Protein AF-A0A0D0A911-F1 (afdb_monomer)

Secondary structure (DSSP, 8-state):
-PPPPPP-SHHHHHHHHHHHHHHHS-SSTT--HHHH--S-TTSPPPPHHHHHHHHHHHHHHHHHGGGSSSSTT--TTS-HHHHHHHHHHHT---EEEEES---GGGEEEEEEEPTTSPEEEEEEEEEE--GGGEEEEEHHHH----TTTS----TT-SS-HHHHHHHHHHHHHHHH-TTT-HHHHHHHHHHHHTHHHHHHHHHHHS-GGGHHHHHHHHHHHHHHHHHH-TTS--SS--HHHHHHHHHHHHHH-SS-----PPPPTT---------------------

Mean predicted aligned error: 12.79 Å

Organism: NCBI:txid930992

Radius of gyration: 23.56 Å; Cα contacts (8 Å, |Δi|>4): 268; chains: 1; bounding box: 50×66×74 Å

Sequence (287 aa):
MIPQYALCTNADYLTALCWRIKRLCGSIEDIIARARDTGFADNPLLTIEDMVQARETFRRLTIMIPHHIGGFYIPGTLSRAAREEAYSILQNKKFGICHGDMQMDRFLVRFLPNKDGVLRSDVELVLCTGWEHSFRAPLWSCARMPLWLISRPILNEPISWERQRQLRVIIYDMMNEPSRIESSREWIISHVYGRTERWFEGCVSAHWMYSRNIEANLVDLKKYWEFWRPDIEFPFEVGVEYTRQRQALSHANGLADEPITAPAPGELLIPLLSASPLGILLGMGRS

Solvent-accessible surface area (backbone atoms only — not comparable to full-atom values): 17569 Å² total; per-residue (Å²): 133,82,83,77,77,80,73,70,38,70,60,52,46,55,47,56,44,34,47,53,49,52,72,49,45,52,53,84,90,50,57,41,75,71,59,30,46,80,88,47,92,89,57,75,66,53,50,73,65,55,51,53,48,25,51,49,49,42,52,54,52,58,69,46,42,87,70,51,62,33,44,72,74,57,63,84,85,49,54,71,67,61,43,56,52,44,35,54,59,44,56,41,68,60,63,41,75,20,70,73,59,53,54,75,90,30,50,49,73,44,63,41,59,42,100,82,67,51,76,44,96,55,73,74,45,77,45,80,49,67,68,90,50,42,46,81,31,45,46,33,65,39,33,61,76,39,69,87,64,47,96,66,96,57,88,84,56,96,62,55,70,71,56,38,52,52,50,48,51,52,52,50,53,60,43,66,39,78,88,74,45,79,66,33,52,58,37,48,47,17,36,67,60,23,46,64,45,41,49,52,47,47,55,44,64,48,65,62,91,45,33,68,59,43,47,57,49,46,43,56,48,48,56,53,43,47,70,76,36,71,91,53,82,75,96,66,74,49,58,71,60,33,52,52,51,51,52,53,46,63,75,72,44,85,86,77,85,81,87,78,76,79,78,55,97,81,66,80,69,73,81,72,81,77,78,75,91,76,80,88,82,80,83,86,84,90,131

Foldseek 3Di:
DDDDDPQQFQLSVLVVLLCVLCVCQPPLVPNDQVSQDLVDPPDDRHDSVLSVLLNVLSVVLNVCSVVQAQQNLPFPPDDPVLSVVSSCLRRPSDKDKAQPAPDPVQWDWDFDQDPVRHTDPDTDDTDGDDSVRIDIGRLLLNLDDHPLLDDDPDDPRPADPVRSVVVNVVVVVVLPPCVPDPVSVSSVSSPPRVPLVNLSVCLSNDRSSCSVVSLVSVVVNQVSCCVRCVVDHDRDDGDPRVVVVVVVCVVVDPDDDDDDDDDDPPNPPDPDPPPDDDDDPDDDDDD

pLDDT: mean 74.26, std 18.86, range [25.22, 94.19]

Structure (mmCIF, N/CA/C/O backbone):
data_AF-A0A0D0A911-F1
#
_entry.id   AF-A0A0D0A911-F1
#
loop_
_atom_site.group_PDB
_atom_site.id
_atom_site.type_symbol
_atom_site.label_atom_id
_atom_site.label_alt_id
_atom_site.label_comp_id
_atom_site.label_asym_id
_atom_site.label_entity_id
_atom_site.label_seq_id
_atom_site.pdbx_PDB_ins_code
_atom_site.Cartn_x
_atom_site.Cartn_y
_atom_site.Cartn_z
_atom_site.occupancy
_atom_site.B_iso_or_equiv
_atom_site.auth_seq_id
_atom_site.auth_comp_id
_atom_site.auth_asym_id
_atom_site.auth_atom_id
_atom_site.pdbx_PDB_model_num
ATOM 1 N N . MET A 1 1 ? 26.862 -12.086 6.641 1.00 36.47 1 MET A N 1
ATOM 2 C CA . MET A 1 1 ? 25.598 -11.379 6.341 1.00 36.47 1 MET A CA 1
ATOM 3 C C . MET A 1 1 ? 25.550 -10.163 7.255 1.00 36.47 1 MET A C 1
ATOM 5 O O . MET A 1 1 ? 25.627 -10.356 8.460 1.00 36.47 1 MET A O 1
ATOM 9 N N . ILE A 1 2 ? 25.570 -8.940 6.718 1.00 29.80 2 ILE A N 1
ATOM 10 C CA . ILE A 1 2 ? 25.541 -7.718 7.544 1.00 29.80 2 ILE A CA 1
ATOM 11 C C . ILE A 1 2 ? 24.097 -7.525 8.043 1.00 29.80 2 ILE A C 1
ATOM 13 O O . ILE A 1 2 ? 23.187 -7.610 7.212 1.00 29.80 2 ILE A O 1
ATOM 17 N N . PRO A 1 3 ? 23.856 -7.304 9.349 1.00 39.22 3 PRO A N 1
ATOM 18 C CA . PRO A 1 3 ? 22.519 -7.029 9.866 1.00 39.22 3 PRO A CA 1
ATOM 19 C C . PRO A 1 3 ? 21.929 -5.798 9.173 1.00 39.22 3 PRO A C 1
ATOM 21 O O . PRO A 1 3 ? 22.578 -4.755 9.103 1.00 39.22 3 PRO A O 1
ATOM 24 N N . GLN A 1 4 ? 20.711 -5.905 8.642 1.00 49.44 4 GLN A N 1
ATOM 25 C CA . GLN A 1 4 ? 20.012 -4.729 8.129 1.00 49.44 4 GLN A CA 1
ATOM 26 C C . GLN A 1 4 ? 19.593 -3.859 9.319 1.00 49.44 4 GLN A C 1
ATOM 28 O O . GLN A 1 4 ? 18.999 -4.362 10.274 1.00 49.44 4 GLN A O 1
ATOM 33 N N . TYR A 1 5 ? 19.916 -2.565 9.274 1.00 48.91 5 TYR A N 1
ATOM 34 C CA . TYR A 1 5 ? 19.422 -1.603 10.257 1.00 48.91 5 TYR A CA 1
ATOM 35 C C . TYR A 1 5 ? 17.889 -1.610 10.259 1.00 48.91 5 TYR A C 1
ATOM 37 O O . TYR A 1 5 ? 17.257 -1.750 9.210 1.00 48.91 5 TYR A O 1
ATOM 45 N N . ALA A 1 6 ? 17.288 -1.486 11.444 1.00 55.81 6 ALA A N 1
ATOM 46 C CA . ALA A 1 6 ? 15.840 -1.407 11.564 1.00 55.81 6 ALA A CA 1
ATOM 47 C C . ALA A 1 6 ? 15.317 -0.201 10.768 1.00 55.81 6 ALA A C 1
ATOM 49 O O . ALA A 1 6 ? 15.885 0.884 10.842 1.00 55.81 6 ALA A O 1
ATOM 50 N N . LEU A 1 7 ? 14.233 -0.394 10.017 1.00 63.69 7 LEU A N 1
ATOM 51 C CA . LEU A 1 7 ? 13.552 0.692 9.313 1.00 63.69 7 LEU A CA 1
ATOM 52 C C . LEU A 1 7 ? 12.991 1.657 10.368 1.00 63.69 7 LEU A C 1
ATOM 54 O O . LEU A 1 7 ? 12.173 1.259 11.201 1.00 63.69 7 LEU A O 1
ATOM 58 N N . CYS A 1 8 ? 13.491 2.893 10.376 1.00 69.88 8 CYS A N 1
ATOM 59 C CA . CYS A 1 8 ? 13.224 3.872 11.434 1.00 69.88 8 CYS A CA 1
ATOM 60 C C . CYS A 1 8 ? 12.040 4.791 11.108 1.00 69.88 8 CYS A C 1
ATOM 62 O O . CYS A 1 8 ? 11.476 5.414 12.012 1.00 69.88 8 CYS A O 1
ATOM 64 N N . THR A 1 9 ? 11.657 4.886 9.832 1.00 84.81 9 THR A N 1
ATOM 65 C CA . THR A 1 9 ? 10.564 5.741 9.361 1.00 84.81 9 THR A CA 1
ATOM 66 C C . THR A 1 9 ? 9.723 5.060 8.277 1.00 84.81 9 THR A C 1
ATOM 68 O O . THR A 1 9 ? 10.176 4.139 7.593 1.00 84.81 9 THR A O 1
ATOM 71 N N . ASN A 1 10 ? 8.489 5.541 8.078 1.00 87.75 10 ASN A N 1
ATOM 72 C CA . ASN A 1 10 ? 7.627 5.103 6.971 1.00 87.75 10 ASN A CA 1
ATOM 73 C C . ASN A 1 10 ? 8.286 5.349 5.601 1.00 87.75 10 ASN A C 1
ATOM 75 O O . ASN A 1 10 ? 8.106 4.550 4.682 1.00 87.75 10 ASN A O 1
ATOM 79 N N . ALA A 1 11 ? 9.072 6.426 5.481 1.00 88.31 11 ALA A N 1
ATOM 80 C CA . ALA A 1 11 ? 9.840 6.741 4.281 1.00 88.31 11 ALA A CA 1
ATOM 81 C C . ALA A 1 11 ? 10.895 5.667 4.003 1.00 88.31 11 ALA A C 1
ATOM 83 O O . ALA A 1 11 ? 10.950 5.151 2.888 1.00 88.31 11 ALA A O 1
ATOM 84 N N . ASP A 1 12 ? 11.677 5.282 5.018 1.00 86.31 12 ASP A N 1
ATOM 85 C CA . ASP A 1 12 ? 12.698 4.235 4.892 1.00 86.31 12 ASP A CA 1
ATOM 86 C C . ASP A 1 12 ? 12.064 2.909 4.482 1.00 86.31 12 ASP A C 1
ATOM 88 O O . ASP A 1 12 ? 12.585 2.209 3.615 1.00 86.31 12 ASP A O 1
ATOM 92 N N . TYR A 1 13 ? 10.909 2.586 5.071 1.00 88.38 13 TYR A N 1
ATOM 93 C CA . TYR A 1 13 ? 10.154 1.380 4.754 1.00 88.38 13 TYR A CA 1
ATOM 94 C C . TYR A 1 13 ? 9.726 1.326 3.282 1.00 88.38 13 TYR A C 1
ATOM 96 O O . TYR A 1 13 ? 10.066 0.375 2.579 1.00 88.38 13 TYR A O 1
ATOM 104 N N . LEU A 1 14 ? 9.040 2.361 2.789 1.00 89.62 14 LEU A N 1
ATOM 105 C CA . LEU A 1 14 ? 8.606 2.427 1.388 1.00 89.62 14 LEU A CA 1
ATOM 106 C C . LEU A 1 14 ? 9.801 2.485 0.428 1.00 89.62 14 LEU A C 1
ATOM 108 O O . LEU A 1 14 ? 9.795 1.848 -0.625 1.00 89.62 14 LEU A O 1
ATOM 112 N N . THR A 1 15 ? 10.858 3.194 0.820 1.00 88.69 15 THR A N 1
ATOM 113 C CA . THR A 1 15 ? 12.096 3.308 0.045 1.00 88.69 15 THR A CA 1
ATOM 114 C C . THR A 1 15 ? 12.738 1.935 -0.110 1.00 88.69 15 THR A C 1
ATOM 116 O O . THR A 1 15 ? 13.018 1.515 -1.233 1.00 88.69 15 THR A O 1
ATOM 119 N N . ALA A 1 16 ? 12.894 1.180 0.980 1.00 85.25 16 ALA A N 1
ATOM 120 C CA . ALA A 1 16 ? 13.446 -0.172 0.949 1.00 85.25 16 ALA A CA 1
ATOM 121 C C . ALA A 1 16 ? 12.668 -1.108 0.004 1.00 85.25 16 ALA A C 1
ATOM 123 O O . ALA A 1 16 ? 13.290 -1.882 -0.730 1.00 85.25 16 ALA A O 1
ATOM 124 N N . LEU A 1 17 ? 11.333 -0.998 -0.042 1.00 87.81 17 LEU A N 1
ATOM 125 C CA . LEU A 1 17 ? 10.498 -1.759 -0.979 1.00 87.81 17 LEU A CA 1
ATOM 126 C C . LEU A 1 17 ? 10.784 -1.398 -2.444 1.00 87.81 17 LEU A C 1
ATOM 128 O O . LEU A 1 17 ? 10.892 -2.297 -3.279 1.00 87.81 17 LEU A O 1
ATOM 132 N N . CYS A 1 18 ? 10.978 -0.118 -2.767 1.00 86.50 18 CYS A N 1
ATOM 133 C CA . CYS A 1 18 ? 11.349 0.303 -4.121 1.00 86.50 18 CYS A CA 1
ATOM 134 C C . CYS A 1 18 ? 12.772 -0.136 -4.511 1.00 86.50 18 CYS A C 1
ATOM 136 O O . CYS A 1 18 ? 13.017 -0.542 -5.649 1.00 86.50 18 CYS A O 1
ATOM 138 N N . TRP A 1 19 ? 13.721 -0.101 -3.569 1.00 82.25 19 TRP A N 1
ATOM 139 C CA . TRP A 1 19 ? 15.135 -0.406 -3.832 1.00 82.25 19 TRP A CA 1
ATOM 140 C C . TRP A 1 19 ? 15.405 -1.854 -4.241 1.00 82.25 19 TRP A C 1
ATOM 142 O O . TRP A 1 19 ? 16.425 -2.122 -4.881 1.00 82.25 19 TRP A O 1
ATOM 152 N N . ARG A 1 20 ? 14.509 -2.799 -3.932 1.00 81.06 20 ARG A N 1
ATOM 153 C CA . ARG A 1 20 ? 14.689 -4.201 -4.346 1.00 81.06 20 ARG A CA 1
ATOM 154 C C . ARG A 1 20 ? 14.795 -4.350 -5.868 1.00 81.06 20 ARG A C 1
ATOM 156 O O . ARG A 1 20 ? 15.547 -5.198 -6.333 1.00 81.06 20 ARG A O 1
ATOM 163 N N . ILE A 1 21 ? 14.127 -3.484 -6.636 1.00 81.31 21 ILE A N 1
ATOM 164 C CA . ILE A 1 21 ? 14.179 -3.525 -8.102 1.00 81.31 21 ILE A CA 1
ATOM 165 C C . ILE A 1 21 ? 15.511 -3.019 -8.626 1.00 81.31 21 ILE A C 1
ATOM 167 O O . ILE A 1 21 ? 16.054 -3.642 -9.525 1.00 81.31 21 ILE A O 1
ATOM 171 N N . LYS A 1 22 ? 16.107 -1.996 -8.006 1.00 74.50 22 LYS A N 1
ATOM 172 C CA . LYS A 1 22 ? 17.475 -1.571 -8.342 1.00 74.50 22 LYS A CA 1
ATOM 173 C C . LYS A 1 22 ? 18.510 -2.673 -8.090 1.00 74.50 22 LYS A C 1
ATOM 175 O O . LYS A 1 22 ? 19.494 -2.757 -8.809 1.00 74.50 22 LYS A O 1
ATOM 180 N N . ARG A 1 23 ? 18.301 -3.530 -7.080 1.00 73.75 23 ARG A N 1
ATOM 181 C CA . ARG A 1 23 ? 19.183 -4.688 -6.831 1.00 73.75 23 ARG A CA 1
ATOM 182 C C . ARG A 1 23 ? 19.018 -5.796 -7.871 1.00 73.75 23 ARG A C 1
ATOM 184 O O . ARG A 1 23 ? 19.989 -6.476 -8.175 1.00 73.75 23 ARG A O 1
ATOM 191 N N . LEU A 1 24 ? 17.798 -6.003 -8.364 1.00 72.25 24 LEU A N 1
ATOM 192 C CA . LEU A 1 24 ? 17.490 -7.018 -9.377 1.00 72.25 24 LEU A CA 1
ATOM 193 C C . LEU A 1 24 ? 17.852 -6.554 -10.793 1.00 72.25 24 LEU A C 1
ATOM 195 O O . LEU A 1 24 ? 18.297 -7.351 -11.610 1.00 72.25 24 LEU A O 1
ATOM 199 N N . CYS A 1 25 ? 17.663 -5.266 -11.061 1.00 66.50 25 CYS A N 1
ATOM 200 C CA . CYS A 1 25 ? 17.838 -4.606 -12.346 1.00 66.50 25 CYS A CA 1
ATOM 201 C C . CYS A 1 25 ? 18.881 -3.504 -12.145 1.00 66.50 25 CYS A C 1
ATOM 203 O O . CYS A 1 25 ? 18.507 -2.348 -11.944 1.00 66.50 25 CYS A O 1
ATOM 205 N N . GLY A 1 26 ? 20.160 -3.892 -12.092 1.00 68.81 26 GLY A N 1
ATOM 206 C CA . GLY A 1 26 ? 21.293 -2.978 -11.924 1.00 68.81 26 GLY A CA 1
ATOM 207 C C . GLY A 1 26 ? 21.433 -1.997 -13.096 1.00 68.81 26 GLY A C 1
ATOM 208 O O . GLY A 1 26 ? 20.498 -1.266 -13.436 1.00 68.81 26 GLY A O 1
ATOM 209 N N . SER A 1 27 ? 22.601 -1.946 -13.736 1.00 66.06 27 SER A N 1
ATOM 210 C CA . SER A 1 27 ? 22.722 -1.240 -15.020 1.00 66.06 27 SER A CA 1
ATOM 211 C C . SER A 1 27 ? 21.894 -1.957 -16.108 1.00 66.06 27 SER A C 1
ATOM 213 O O . SER A 1 27 ? 21.482 -3.106 -15.920 1.00 66.06 27 SER A O 1
ATOM 215 N N . ILE A 1 28 ? 21.577 -1.278 -17.219 1.00 62.91 28 ILE A N 1
ATOM 216 C CA . ILE A 1 28 ? 20.848 -1.916 -18.337 1.00 62.91 28 ILE A CA 1
ATOM 217 C C . ILE A 1 28 ? 21.725 -3.014 -18.960 1.00 62.91 28 ILE A C 1
ATOM 219 O O . ILE A 1 28 ? 21.229 -4.061 -19.377 1.00 62.91 28 ILE A O 1
ATOM 223 N N . GLU A 1 29 ? 23.035 -2.795 -18.939 1.00 63.22 29 GLU A N 1
ATOM 224 C CA . GLU A 1 29 ? 24.085 -3.722 -19.336 1.00 63.22 29 GLU A CA 1
ATOM 225 C C . GLU A 1 29 ? 24.131 -4.959 -18.417 1.00 63.22 29 GLU A C 1
ATOM 227 O O . GLU A 1 29 ? 24.405 -6.064 -18.881 1.00 63.22 29 GLU A O 1
ATOM 232 N N . ASP A 1 30 ? 23.769 -4.791 -17.140 1.00 63.28 30 ASP A N 1
ATOM 233 C CA . ASP A 1 30 ? 23.712 -5.836 -16.112 1.00 63.28 30 ASP A CA 1
ATOM 234 C C . ASP A 1 30 ? 22.310 -6.440 -15.927 1.00 63.28 30 ASP A C 1
ATOM 236 O O . ASP A 1 30 ? 22.031 -7.017 -14.872 1.00 63.28 30 ASP A O 1
ATOM 240 N N . ILE A 1 31 ? 21.386 -6.331 -16.894 1.00 66.44 31 ILE A N 1
ATOM 241 C CA . ILE A 1 31 ? 20.100 -7.048 -16.806 1.00 66.44 31 ILE A CA 1
ATOM 242 C C . ILE A 1 31 ? 20.379 -8.555 -16.881 1.00 66.44 31 ILE A C 1
ATOM 244 O O . ILE A 1 31 ? 20.432 -9.177 -17.944 1.00 66.44 31 ILE A O 1
ATOM 248 N N . ILE A 1 32 ? 20.574 -9.152 -15.707 1.00 68.69 32 ILE A N 1
ATOM 249 C CA . ILE A 1 32 ? 20.919 -10.559 -15.540 1.00 68.69 32 ILE A CA 1
ATOM 250 C C . ILE A 1 32 ? 19.755 -11.403 -16.064 1.00 68.69 32 ILE A C 1
ATOM 252 O O . ILE A 1 32 ? 18.591 -11.109 -15.787 1.00 68.69 32 ILE A O 1
ATOM 256 N N . ALA A 1 33 ? 20.048 -12.516 -16.744 1.00 71.31 33 ALA A N 1
ATOM 257 C CA . ALA A 1 33 ? 19.037 -13.487 -17.182 1.00 71.31 33 ALA A CA 1
ATOM 258 C C . ALA A 1 33 ? 18.055 -13.890 -16.056 1.00 71.31 33 ALA A C 1
ATOM 260 O O . ALA A 1 33 ? 16.878 -14.119 -16.315 1.00 71.31 33 ALA A O 1
ATOM 261 N N . ARG A 1 34 ? 18.517 -13.884 -14.797 1.00 75.00 34 ARG A N 1
ATOM 262 C CA . ARG A 1 34 ? 17.711 -14.163 -13.596 1.00 75.00 34 ARG A CA 1
ATOM 263 C C . ARG A 1 34 ? 16.648 -13.103 -13.292 1.00 75.00 34 ARG A C 1
ATOM 265 O O . ARG A 1 34 ? 15.650 -13.439 -12.683 1.00 75.00 34 ARG A O 1
ATOM 272 N N . ALA A 1 35 ? 16.850 -11.845 -13.680 1.00 78.00 35 ALA A N 1
ATOM 273 C CA . ALA A 1 35 ? 15.873 -10.776 -13.455 1.00 78.00 35 ALA A CA 1
ATOM 274 C C . ALA A 1 35 ? 14.705 -10.837 -14.456 1.00 78.00 35 ALA A C 1
ATOM 276 O O . ALA A 1 35 ? 13.601 -10.374 -14.166 1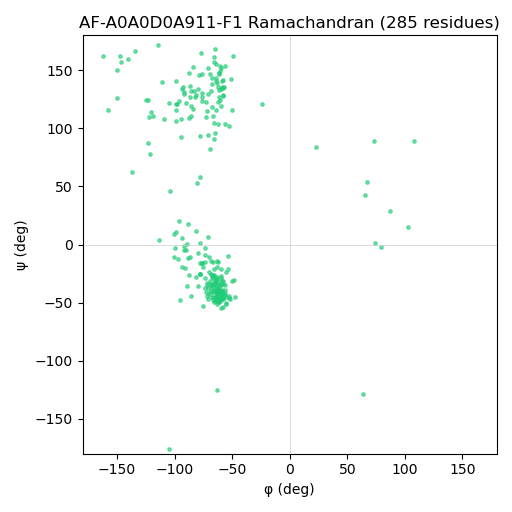.00 78.00 35 ALA A O 1
ATOM 277 N N . ARG A 1 36 ? 14.960 -11.428 -15.633 1.00 85.50 36 ARG A N 1
ATOM 278 C CA . ARG A 1 36 ? 13.958 -11.693 -16.675 1.00 85.50 36 ARG A CA 1
ATOM 279 C C . ARG A 1 36 ? 13.089 -12.905 -16.351 1.00 85.50 36 ARG A C 1
ATOM 281 O O . ARG A 1 36 ? 11.968 -12.996 -16.846 1.00 85.50 36 ARG A O 1
ATOM 288 N N . ASP A 1 37 ? 13.619 -13.826 -15.556 1.00 87.25 37 ASP A N 1
ATOM 289 C CA . ASP A 1 37 ? 12.865 -14.935 -14.997 1.00 87.25 37 ASP A CA 1
ATOM 290 C C . ASP A 1 37 ? 11.933 -14.417 -13.896 1.00 87.25 37 ASP A C 1
ATOM 292 O O . ASP A 1 37 ? 12.356 -13.771 -12.937 1.00 87.25 37 ASP A O 1
ATOM 296 N N . THR A 1 38 ? 10.638 -14.667 -14.068 1.00 85.44 38 THR A N 1
ATOM 297 C CA . THR A 1 38 ? 9.610 -14.213 -13.128 1.00 85.44 38 THR A CA 1
ATOM 298 C C . THR A 1 38 ? 9.390 -15.192 -11.976 1.00 85.44 38 THR A C 1
ATOM 300 O O . THR A 1 38 ? 8.688 -14.851 -11.029 1.00 85.44 38 THR A O 1
ATOM 303 N N . GLY A 1 39 ? 9.950 -16.405 -12.053 1.00 84.31 39 GLY A N 1
ATOM 304 C CA . GLY A 1 39 ? 9.713 -17.482 -11.091 1.00 84.31 39 GLY A CA 1
ATOM 305 C C . GLY A 1 39 ? 8.337 -18.151 -11.208 1.00 84.31 39 GLY A C 1
ATOM 306 O O . GLY A 1 39 ? 8.043 -19.065 -10.439 1.00 84.31 39 GLY A O 1
ATOM 307 N N . PHE A 1 40 ? 7.495 -17.730 -12.158 1.00 84.19 40 PHE A N 1
ATOM 308 C CA . PHE A 1 40 ? 6.210 -18.362 -12.463 1.00 84.19 40 PHE A CA 1
ATOM 309 C C . PHE A 1 40 ? 6.365 -19.295 -13.666 1.00 84.19 40 PHE A C 1
ATOM 311 O O . PHE A 1 40 ? 6.727 -18.839 -14.748 1.00 84.19 40 PHE A O 1
ATOM 318 N N . ALA A 1 41 ? 6.062 -20.583 -13.479 1.00 82.19 41 ALA A N 1
ATOM 319 C CA . ALA A 1 41 ? 6.331 -21.636 -14.464 1.00 82.19 41 ALA A CA 1
ATOM 320 C C . ALA A 1 41 ? 5.697 -21.387 -15.847 1.00 82.19 41 ALA A C 1
ATOM 322 O O . ALA A 1 41 ? 6.305 -21.717 -16.861 1.00 82.19 41 ALA A O 1
ATOM 323 N N . ASP A 1 42 ? 4.513 -20.770 -15.883 1.00 86.31 42 ASP A N 1
ATOM 324 C CA . ASP A 1 42 ? 3.745 -20.559 -17.116 1.00 86.31 42 ASP A CA 1
ATOM 325 C C . ASP A 1 42 ? 4.031 -19.213 -17.804 1.00 86.31 42 ASP A C 1
ATOM 327 O O . ASP A 1 42 ? 3.512 -18.944 -18.889 1.00 86.31 42 ASP A O 1
ATOM 331 N N . ASN A 1 43 ? 4.844 -18.342 -17.193 1.00 83.62 43 ASN A N 1
ATOM 332 C CA . ASN A 1 43 ? 5.109 -17.015 -17.738 1.00 83.62 43 ASN A CA 1
ATOM 333 C C . ASN A 1 43 ? 6.373 -17.011 -18.608 1.00 83.62 43 ASN A C 1
ATOM 335 O O . ASN A 1 43 ? 7.421 -17.498 -18.175 1.00 83.62 43 ASN A O 1
ATOM 339 N N . PRO A 1 44 ? 6.331 -16.402 -19.810 1.00 87.19 44 PRO A N 1
ATOM 340 C CA . PRO A 1 44 ? 7.530 -16.235 -20.615 1.00 87.19 44 PRO A CA 1
ATOM 341 C C . PRO A 1 44 ? 8.536 -15.318 -19.910 1.00 87.19 44 PRO A C 1
ATOM 343 O O . PRO A 1 44 ? 8.170 -14.449 -19.114 1.00 87.19 44 PRO A O 1
ATOM 346 N N . LEU A 1 45 ? 9.818 -15.483 -20.250 1.00 89.38 45 LEU A N 1
ATOM 347 C CA . LEU A 1 45 ? 10.864 -14.563 -19.808 1.00 89.38 45 LEU A CA 1
ATOM 348 C C . LEU A 1 45 ? 10.534 -13.138 -20.259 1.00 89.38 45 LEU A C 1
ATOM 350 O O . LEU A 1 45 ? 10.201 -12.909 -21.424 1.00 89.38 45 LEU A O 1
ATOM 354 N N . LEU A 1 46 ? 10.708 -12.177 -19.355 1.00 89.12 46 LEU A N 1
ATOM 355 C CA . LEU A 1 46 ? 10.505 -10.764 -19.660 1.00 89.12 46 LEU A CA 1
ATOM 356 C C . LEU A 1 46 ? 11.476 -10.294 -20.752 1.00 89.12 46 LEU A C 1
ATOM 358 O O . LEU A 1 46 ? 12.613 -10.774 -20.856 1.00 89.12 46 LEU A O 1
ATOM 362 N N . THR A 1 47 ? 11.040 -9.347 -21.580 1.00 89.31 47 THR A N 1
ATOM 363 C CA . THR A 1 47 ? 11.913 -8.703 -22.571 1.00 89.31 47 THR A CA 1
ATOM 364 C C . THR A 1 47 ? 12.820 -7.666 -21.902 1.00 89.31 47 THR A C 1
ATOM 366 O O . THR A 1 47 ? 12.574 -7.247 -20.772 1.00 89.31 47 THR A O 1
ATOM 369 N N . ILE A 1 48 ? 13.875 -7.217 -22.592 1.00 85.38 48 ILE A N 1
ATOM 370 C CA . ILE A 1 48 ? 14.714 -6.108 -22.097 1.00 85.38 48 ILE A CA 1
ATOM 371 C C . ILE A 1 48 ? 13.862 -4.850 -21.894 1.00 85.38 48 ILE A C 1
ATOM 373 O O . ILE A 1 48 ? 14.024 -4.148 -20.899 1.00 85.38 48 ILE A O 1
ATOM 377 N N . GLU A 1 49 ? 12.910 -4.597 -22.793 1.00 85.44 49 GLU A N 1
ATOM 378 C CA . GLU A 1 49 ? 12.011 -3.453 -22.681 1.00 85.44 49 GLU A CA 1
ATOM 379 C C . GLU A 1 49 ? 11.138 -3.525 -21.421 1.00 85.44 49 GLU A C 1
ATOM 381 O O . GLU A 1 49 ? 10.991 -2.523 -20.721 1.00 85.44 49 GLU A O 1
ATOM 386 N N . ASP A 1 50 ? 10.614 -4.706 -21.081 1.00 88.06 50 ASP A N 1
ATOM 387 C CA . ASP A 1 50 ? 9.836 -4.893 -19.851 1.00 88.06 50 ASP A CA 1
ATOM 388 C C . ASP A 1 50 ? 10.674 -4.600 -18.601 1.00 88.06 50 ASP A C 1
ATOM 390 O O . ASP A 1 50 ? 10.172 -4.014 -17.640 1.00 88.06 50 ASP A O 1
ATOM 394 N N . MET A 1 51 ? 11.960 -4.961 -18.624 1.00 87.31 51 MET A N 1
ATOM 395 C CA . MET A 1 51 ? 12.895 -4.693 -17.529 1.00 87.31 51 MET A CA 1
ATOM 396 C C . MET A 1 51 ? 13.222 -3.202 -17.403 1.00 87.31 51 MET A C 1
ATOM 398 O O . MET A 1 51 ? 13.218 -2.669 -16.291 1.00 87.31 51 MET A O 1
ATOM 402 N N . VAL A 1 52 ? 13.444 -2.511 -18.525 1.00 85.25 52 VAL A N 1
ATOM 403 C CA . VAL A 1 52 ? 13.628 -1.050 -18.556 1.00 85.25 52 VAL A CA 1
ATOM 404 C C . VAL A 1 52 ? 12.376 -0.350 -18.025 1.00 85.25 52 VAL A C 1
ATOM 406 O O . VAL A 1 52 ? 12.480 0.517 -17.156 1.00 85.25 52 VAL A O 1
ATOM 409 N N . GLN A 1 53 ? 11.187 -0.773 -18.468 1.00 86.69 53 GLN A N 1
ATOM 410 C CA . GLN A 1 53 ? 9.921 -0.238 -17.972 1.00 86.69 53 GLN A CA 1
ATOM 411 C C . GLN A 1 53 ? 9.754 -0.495 -16.472 1.00 86.69 53 GLN A C 1
ATOM 413 O O . GLN A 1 53 ? 9.363 0.411 -15.746 1.00 86.69 53 GLN A O 1
ATOM 418 N N . ALA A 1 54 ? 10.067 -1.697 -15.982 1.00 89.62 54 ALA A N 1
ATOM 419 C CA . ALA A 1 54 ? 9.993 -1.999 -14.558 1.00 89.62 54 ALA A CA 1
ATOM 420 C C . ALA A 1 54 ? 10.939 -1.111 -13.736 1.00 89.62 54 ALA A C 1
ATOM 422 O O . ALA A 1 54 ? 10.511 -0.526 -12.740 1.00 89.62 54 ALA A O 1
ATOM 423 N N . ARG A 1 55 ? 12.199 -0.944 -14.159 1.00 87.81 55 ARG A N 1
ATOM 424 C CA . ARG A 1 55 ? 13.153 -0.046 -13.486 1.00 87.81 55 ARG A CA 1
ATOM 425 C C . ARG A 1 55 ? 12.623 1.388 -13.444 1.00 87.81 55 ARG A C 1
ATOM 427 O O . ARG A 1 55 ? 12.665 2.011 -12.383 1.00 87.81 55 ARG A O 1
ATOM 434 N N . GLU A 1 56 ? 12.082 1.885 -14.553 1.00 88.38 56 GLU A N 1
ATOM 435 C CA . GLU A 1 56 ? 11.534 3.240 -14.631 1.00 88.38 56 GLU A CA 1
ATOM 436 C C . GLU A 1 56 ? 10.279 3.425 -13.768 1.00 88.38 56 GLU A C 1
ATOM 438 O O . GLU A 1 56 ? 10.194 4.388 -13.006 1.00 88.38 56 GLU A O 1
ATOM 443 N N . THR A 1 57 ? 9.336 2.480 -13.809 1.00 91.50 57 THR A N 1
ATOM 444 C CA . THR A 1 57 ? 8.136 2.490 -12.959 1.00 91.50 57 THR A CA 1
ATOM 445 C C . THR A 1 57 ? 8.522 2.582 -11.486 1.00 91.50 57 THR A C 1
ATOM 447 O O . THR A 1 57 ? 8.061 3.470 -10.772 1.00 91.50 57 THR A O 1
ATOM 450 N N . PHE A 1 58 ? 9.430 1.722 -11.017 1.00 91.62 58 PHE A N 1
ATOM 451 C CA . PHE A 1 58 ? 9.855 1.734 -9.616 1.00 91.62 58 PHE A CA 1
ATOM 452 C C . PHE A 1 58 ? 10.685 2.967 -9.249 1.00 91.62 58 PHE A C 1
ATOM 454 O O . PHE A 1 58 ? 10.579 3.451 -8.121 1.00 91.62 58 PHE A O 1
ATOM 461 N N . ARG A 1 59 ? 11.462 3.528 -10.185 1.00 89.56 59 ARG A N 1
ATOM 462 C CA . ARG A 1 59 ? 12.125 4.825 -9.992 1.00 89.56 59 ARG A CA 1
ATOM 463 C C . ARG A 1 59 ? 11.090 5.928 -9.780 1.00 89.56 59 ARG A C 1
ATOM 465 O O . ARG A 1 59 ? 11.201 6.673 -8.812 1.00 89.56 59 ARG A O 1
ATOM 472 N N . ARG A 1 60 ? 10.049 6.002 -10.609 1.00 91.19 60 ARG A N 1
ATOM 473 C CA . ARG A 1 60 ? 8.969 6.990 -10.457 1.00 91.19 60 ARG A CA 1
ATOM 474 C C . ARG A 1 60 ? 8.205 6.811 -9.147 1.00 91.19 60 ARG A C 1
ATOM 476 O O . ARG A 1 60 ? 7.945 7.797 -8.466 1.00 91.19 60 ARG A O 1
ATOM 483 N N . LEU A 1 61 ? 7.967 5.574 -8.703 1.00 92.31 61 LEU A N 1
ATOM 484 C CA . LEU A 1 61 ? 7.390 5.325 -7.376 1.00 92.31 61 LEU A CA 1
ATOM 485 C C . LEU A 1 61 ? 8.233 5.930 -6.242 1.00 92.31 61 LEU A C 1
ATOM 487 O O . LEU A 1 61 ? 7.659 6.409 -5.271 1.00 92.31 61 LEU A O 1
ATOM 491 N N . THR A 1 62 ? 9.569 5.977 -6.346 1.00 90.94 62 THR A N 1
ATOM 492 C CA . THR A 1 62 ? 10.383 6.635 -5.302 1.00 90.94 62 THR A CA 1
ATOM 493 C C . THR A 1 62 ? 10.112 8.132 -5.177 1.00 90.94 62 THR A C 1
ATOM 495 O O . THR A 1 62 ? 10.175 8.656 -4.068 1.00 90.94 62 THR A O 1
ATOM 498 N N . ILE A 1 63 ? 9.724 8.796 -6.271 1.00 90.94 63 ILE A N 1
ATOM 499 C CA . ILE A 1 63 ? 9.357 10.218 -6.275 1.00 90.94 63 ILE A CA 1
ATOM 500 C C . ILE A 1 63 ? 8.079 10.442 -5.455 1.00 90.94 63 ILE A C 1
ATOM 502 O O . ILE A 1 63 ? 7.979 11.447 -4.766 1.00 90.94 63 ILE A O 1
ATOM 506 N N . MET A 1 64 ? 7.133 9.491 -5.445 1.00 88.88 64 MET A N 1
ATOM 507 C CA . MET A 1 64 ? 5.903 9.599 -4.640 1.00 88.88 64 MET A CA 1
ATOM 508 C C . MET A 1 64 ? 6.146 9.523 -3.132 1.00 88.88 64 MET A C 1
ATOM 510 O O . MET A 1 64 ? 5.306 9.989 -2.368 1.00 88.88 64 MET A O 1
ATOM 514 N N . ILE A 1 65 ? 7.232 8.894 -2.671 1.00 90.00 65 ILE A N 1
ATOM 515 C CA . ILE A 1 65 ? 7.377 8.514 -1.256 1.00 90.00 65 ILE A CA 1
ATOM 516 C C . ILE A 1 65 ? 7.220 9.715 -0.307 1.00 90.00 65 ILE A C 1
ATOM 518 O O . ILE A 1 65 ? 6.381 9.618 0.588 1.00 90.00 65 ILE A O 1
ATOM 522 N N . PRO A 1 66 ? 7.914 10.857 -0.489 1.00 86.81 66 PRO A N 1
ATOM 523 C CA . PRO A 1 66 ? 7.770 12.018 0.401 1.00 86.81 66 PRO A CA 1
ATOM 524 C C . PRO A 1 66 ? 6.344 12.580 0.446 1.00 86.81 66 PRO A C 1
ATOM 526 O O . PRO A 1 66 ? 5.920 13.154 1.445 1.00 86.81 66 PRO A O 1
ATOM 529 N N . HIS A 1 67 ? 5.603 12.383 -0.640 1.00 83.88 67 HIS A N 1
ATOM 530 C CA . HIS A 1 67 ? 4.267 12.906 -0.884 1.00 83.88 67 HIS A CA 1
ATOM 531 C C . HIS A 1 67 ? 3.159 11.977 -0.362 1.00 83.88 67 HIS A C 1
ATOM 533 O O . HIS A 1 67 ? 2.005 12.382 -0.263 1.00 83.88 67 HIS A O 1
ATOM 539 N N . HIS A 1 68 ? 3.502 10.741 0.013 1.00 81.81 68 HIS A N 1
ATOM 540 C CA . HIS A 1 68 ? 2.537 9.694 0.355 1.00 81.81 68 HIS A CA 1
ATOM 541 C C . HIS A 1 68 ? 2.557 9.271 1.829 1.00 81.81 68 HIS A C 1
ATOM 543 O O . HIS A 1 68 ? 1.876 8.324 2.217 1.00 81.81 68 HIS A O 1
ATOM 549 N N . ILE A 1 69 ? 3.363 9.928 2.668 1.00 81.25 69 ILE A N 1
ATOM 550 C CA . ILE A 1 69 ? 3.597 9.474 4.042 1.00 81.25 69 ILE A CA 1
ATOM 551 C C . ILE A 1 69 ? 2.532 9.996 5.011 1.00 81.25 69 ILE A C 1
ATOM 553 O O . ILE A 1 69 ? 2.437 11.189 5.292 1.00 81.25 69 ILE A O 1
ATOM 557 N N . GLY A 1 70 ? 1.832 9.042 5.627 1.00 70.44 70 GLY A N 1
ATOM 558 C CA . GLY A 1 70 ? 1.279 9.162 6.973 1.00 70.44 70 GLY A CA 1
ATOM 559 C C . GLY A 1 70 ? 0.166 10.197 7.119 1.00 70.44 70 GLY A C 1
ATOM 560 O O . GLY A 1 70 ? 0.239 11.064 7.981 1.00 70.44 70 GLY A O 1
ATOM 561 N N . GLY A 1 71 ? -0.877 10.120 6.301 1.00 80.31 71 GLY A N 1
ATOM 562 C CA . GLY A 1 71 ? -2.076 10.938 6.487 1.00 80.31 71 GLY A CA 1
ATOM 563 C C . GLY A 1 71 ? -2.199 12.127 5.548 1.00 80.31 71 GLY A C 1
ATOM 564 O O . GLY A 1 71 ? -3.055 12.986 5.754 1.00 80.31 71 GLY A O 1
ATOM 565 N N . PHE A 1 72 ? -1.410 12.159 4.475 1.00 83.50 72 PHE A N 1
ATOM 566 C CA . PHE A 1 72 ? -1.540 13.155 3.409 1.00 83.50 72 PHE A CA 1
ATOM 567 C C . PHE A 1 72 ? -2.985 13.291 2.878 1.00 83.50 72 PHE A C 1
ATOM 569 O O . PHE A 1 72 ? -3.414 14.388 2.518 1.00 83.50 72 PHE A O 1
ATOM 576 N N . TYR A 1 73 ? -3.739 12.187 2.899 1.00 84.12 73 TYR A N 1
ATOM 577 C CA . TYR A 1 73 ? -5.113 12.066 2.398 1.00 84.12 73 TYR A CA 1
ATOM 578 C C . TYR A 1 73 ? -6.192 12.166 3.480 1.00 84.12 73 TYR A C 1
ATOM 580 O O . TYR A 1 73 ? -7.349 11.841 3.212 1.00 84.12 73 TYR A O 1
ATOM 588 N N . ILE A 1 74 ? -5.843 12.557 4.712 1.00 87.12 74 ILE A N 1
ATOM 589 C CA . ILE A 1 74 ? -6.844 12.713 5.771 1.00 87.12 74 ILE A CA 1
ATOM 590 C C . ILE A 1 74 ? -7.863 13.785 5.339 1.00 87.12 74 ILE A C 1
ATOM 592 O O . ILE A 1 74 ? -7.462 14.920 5.060 1.00 87.12 74 ILE A O 1
ATOM 596 N N . PRO A 1 75 ? -9.174 13.470 5.317 1.00 83.38 75 PRO A N 1
ATOM 597 C CA . PRO A 1 75 ? -10.199 14.405 4.873 1.00 83.38 75 PRO A CA 1
ATOM 598 C C . PRO A 1 75 ? -10.214 15.707 5.677 1.00 83.38 75 PRO A C 1
ATOM 600 O O . PRO A 1 75 ? -10.236 15.703 6.910 1.00 83.38 75 PRO A O 1
ATOM 603 N N . GLY A 1 76 ? -10.304 16.836 4.970 1.00 81.62 76 GLY A N 1
ATOM 604 C CA . GLY A 1 76 ? -10.483 18.154 5.586 1.00 81.62 76 GLY A CA 1
ATOM 605 C C . GLY A 1 76 ? -11.833 18.340 6.290 1.00 81.62 76 GLY A C 1
ATOM 606 O O . GLY A 1 76 ? -11.971 19.257 7.091 1.00 81.62 76 GLY A O 1
ATOM 607 N N . THR A 1 77 ? -12.807 17.463 6.024 1.00 85.31 77 THR A N 1
ATOM 608 C CA . THR A 1 77 ? -14.145 17.460 6.640 1.00 85.31 77 THR A CA 1
ATOM 609 C C . THR A 1 77 ? -14.153 16.985 8.093 1.00 85.31 77 THR A C 1
ATOM 611 O O . THR A 1 77 ? -15.139 17.194 8.797 1.00 85.31 77 THR A O 1
ATOM 614 N N . LEU A 1 78 ? -13.078 16.344 8.557 1.00 85.94 78 LEU A N 1
ATOM 615 C CA . LEU A 1 78 ? -12.929 15.951 9.955 1.00 85.94 78 LEU A CA 1
ATOM 616 C C . LEU A 1 78 ? -12.707 17.173 10.855 1.00 85.94 78 LEU A C 1
ATOM 618 O O . LEU A 1 78 ? -12.112 18.172 10.447 1.00 85.94 78 LEU A O 1
ATOM 622 N N . SER A 1 79 ? -13.119 17.061 12.122 1.00 91.75 79 SER A N 1
ATOM 623 C CA . SER A 1 79 ? -12.781 18.067 13.131 1.00 91.75 79 SER A CA 1
ATOM 624 C C . SER A 1 79 ? -11.262 18.188 13.282 1.00 91.75 79 SER A C 1
ATOM 626 O O . SER A 1 79 ? -10.520 17.225 13.074 1.00 91.75 79 SER A O 1
ATOM 628 N N . ARG A 1 80 ? -10.782 19.370 13.685 1.00 92.44 80 ARG A N 1
ATOM 629 C CA . ARG A 1 80 ? -9.345 19.618 13.877 1.00 92.44 80 ARG A CA 1
ATOM 630 C C . ARG A 1 80 ? -8.695 18.581 14.801 1.00 92.44 80 ARG A C 1
ATOM 632 O O . ARG A 1 80 ? -7.669 18.020 14.436 1.00 92.44 80 ARG A O 1
ATOM 639 N N . ALA A 1 81 ? -9.337 18.275 15.929 1.00 92.38 81 ALA A N 1
ATOM 640 C CA . ALA A 1 81 ? -8.848 17.281 16.883 1.00 92.38 81 ALA A CA 1
ATOM 641 C C . ALA A 1 81 ? -8.744 15.875 16.262 1.00 92.38 81 ALA A C 1
ATOM 643 O O . ALA A 1 81 ? -7.727 15.208 16.417 1.00 92.38 81 ALA A O 1
ATOM 644 N N . ALA A 1 82 ? -9.758 15.447 15.498 1.00 89.75 82 ALA A N 1
ATOM 645 C CA . ALA A 1 82 ? -9.740 14.144 14.830 1.00 89.75 82 ALA A CA 1
ATOM 646 C C . ALA A 1 82 ? -8.660 14.064 13.738 1.00 89.75 82 ALA A C 1
ATOM 648 O O . ALA A 1 82 ? -8.043 13.017 13.551 1.00 89.75 82 ALA A O 1
ATOM 649 N N . ARG A 1 83 ? -8.404 15.170 13.024 1.00 91.38 83 ARG A N 1
ATOM 650 C CA . ARG A 1 83 ? -7.313 15.245 12.044 1.00 91.38 83 ARG A CA 1
ATOM 651 C C . ARG A 1 83 ? -5.950 15.135 12.709 1.00 91.38 83 ARG A C 1
ATOM 653 O O . ARG A 1 83 ? -5.130 14.349 12.253 1.00 91.38 83 ARG A O 1
ATOM 660 N N . GLU A 1 84 ? -5.708 15.912 13.762 1.00 92.12 84 GLU A N 1
ATOM 661 C CA . GLU A 1 84 ? -4.445 15.898 14.512 1.00 92.12 84 GLU A CA 1
ATOM 662 C C . GLU A 1 84 ? -4.155 14.504 15.088 1.00 92.12 84 GLU A C 1
ATOM 664 O O . GLU A 1 84 ? -3.038 14.000 14.955 1.00 92.12 84 GLU A O 1
ATOM 669 N N . GLU A 1 85 ? -5.177 13.835 15.626 1.00 91.69 85 GLU A N 1
ATOM 670 C CA . GLU A 1 85 ? -5.082 12.449 16.086 1.00 91.69 85 GLU A CA 1
ATOM 671 C C . GLU A 1 85 ? -4.723 11.486 14.940 1.00 91.69 85 GLU A C 1
ATOM 673 O O . GLU A 1 85 ? -3.776 10.704 15.053 1.00 91.69 85 GLU A O 1
ATOM 678 N N . ALA A 1 86 ? -5.428 11.567 13.807 1.00 91.06 86 ALA A N 1
ATOM 679 C CA . ALA A 1 86 ? -5.159 10.713 12.655 1.00 91.06 86 ALA A CA 1
ATOM 680 C C . ALA A 1 86 ? -3.749 10.929 12.076 1.00 91.06 86 ALA A C 1
ATOM 682 O O . ALA A 1 86 ? -3.071 9.950 11.762 1.00 91.06 86 ALA A O 1
ATOM 683 N N . TYR A 1 87 ? -3.271 12.177 11.990 1.00 91.00 87 TYR A N 1
ATOM 684 C CA . TYR A 1 87 ? -1.890 12.472 11.591 1.00 91.00 87 TYR A CA 1
ATOM 685 C C . TYR A 1 87 ? -0.892 11.842 12.561 1.00 91.00 87 TYR A C 1
ATOM 687 O O . TYR A 1 87 ? 0.033 11.157 12.129 1.00 91.00 87 TYR A O 1
ATOM 695 N N . SER A 1 88 ? -1.098 12.025 13.869 1.00 90.62 88 SER A N 1
ATOM 696 C CA . SER A 1 88 ? -0.216 11.471 14.898 1.00 90.62 88 SER A CA 1
ATOM 697 C C . SER A 1 88 ? -0.081 9.949 14.780 1.00 90.62 88 SER A C 1
ATOM 699 O 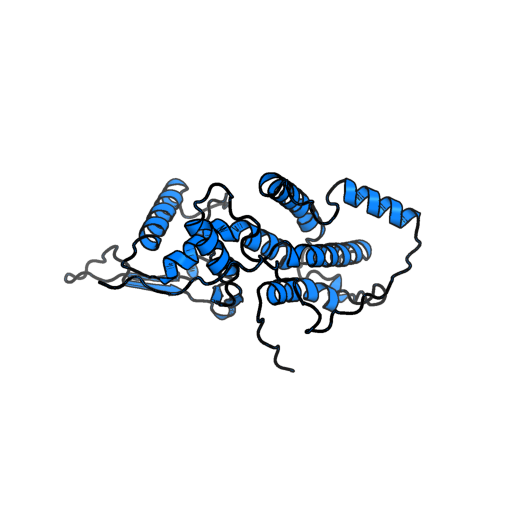O . SER A 1 88 ? 1.027 9.414 14.829 1.00 90.62 88 SER A O 1
ATOM 701 N N . ILE A 1 89 ? -1.196 9.253 14.544 1.00 89.88 89 ILE A N 1
ATOM 702 C CA . ILE A 1 89 ? -1.231 7.794 14.403 1.00 89.88 89 ILE A CA 1
ATOM 703 C C . ILE A 1 89 ? -0.581 7.337 13.090 1.00 89.88 89 ILE A C 1
ATOM 705 O O . ILE A 1 89 ? 0.244 6.423 13.102 1.00 89.88 89 ILE A O 1
ATOM 709 N N . LEU A 1 90 ? -0.902 7.966 11.955 1.00 89.38 90 LEU A N 1
ATOM 710 C CA . LEU A 1 90 ? -0.392 7.535 10.648 1.00 89.38 90 LEU A CA 1
ATOM 711 C C . LEU A 1 90 ? 1.094 7.866 10.431 1.00 89.38 90 LEU A C 1
ATOM 713 O O . LEU A 1 90 ? 1.785 7.139 9.712 1.00 89.38 90 LEU A O 1
ATOM 717 N N . GLN A 1 91 ? 1.600 8.931 11.055 1.00 87.19 91 GLN A N 1
ATOM 718 C CA . GLN A 1 91 ? 3.020 9.318 11.024 1.00 87.19 91 GLN A CA 1
ATOM 719 C C . GLN A 1 91 ? 3.837 8.673 12.145 1.00 87.19 91 GLN A C 1
ATOM 721 O O . GLN A 1 91 ? 5.043 8.914 12.250 1.00 87.19 91 GLN A O 1
ATOM 726 N N . ASN A 1 92 ? 3.199 7.861 12.990 1.00 82.88 92 ASN A N 1
ATOM 727 C CA . ASN A 1 92 ? 3.857 7.251 14.126 1.00 82.88 92 ASN A CA 1
ATOM 728 C C . ASN A 1 92 ? 5.040 6.380 13.672 1.00 82.88 92 ASN A C 1
ATOM 730 O O . ASN A 1 92 ? 4.921 5.557 12.766 1.00 82.88 92 ASN A O 1
ATOM 734 N N . LYS A 1 93 ? 6.184 6.530 14.348 1.00 80.06 93 LYS A N 1
ATOM 735 C CA . LYS A 1 93 ? 7.380 5.697 14.140 1.00 80.06 93 LYS A CA 1
ATOM 736 C C . LYS A 1 93 ? 7.268 4.321 14.808 1.00 80.06 93 LYS A C 1
ATOM 738 O O . LYS A 1 93 ? 8.213 3.536 14.761 1.00 80.06 93 LYS A O 1
ATOM 743 N N . LYS A 1 94 ? 6.140 4.014 15.458 1.00 80.25 94 LYS A N 1
ATOM 744 C CA . LYS A 1 94 ? 5.814 2.672 15.948 1.00 80.25 94 LYS A CA 1
ATOM 745 C C . LYS A 1 94 ? 5.579 1.741 14.755 1.00 80.25 94 LYS A C 1
ATOM 747 O O . LYS A 1 94 ? 4.654 1.926 13.969 1.00 80.25 94 LYS A O 1
ATOM 752 N N . PHE A 1 95 ? 6.413 0.713 14.656 1.00 83.56 95 PHE A N 1
ATOM 753 C CA . PHE A 1 95 ? 6.226 -0.391 13.719 1.00 83.56 95 PHE A CA 1
ATOM 754 C C . PHE A 1 95 ? 5.601 -1.573 14.457 1.00 83.56 95 PHE A C 1
ATOM 756 O O . PHE A 1 95 ? 5.974 -1.858 15.595 1.00 83.56 95 PHE A O 1
ATOM 763 N N . GLY A 1 96 ? 4.677 -2.259 13.792 1.00 84.38 96 GLY A N 1
ATOM 764 C CA . GLY A 1 96 ? 4.077 -3.498 14.274 1.00 84.38 96 GLY A CA 1
ATOM 765 C C . GLY A 1 96 ? 4.620 -4.723 13.543 1.00 84.38 96 GLY A C 1
ATOM 766 O O . GLY A 1 96 ? 5.509 -4.623 12.693 1.00 84.38 96 GLY A O 1
ATOM 767 N N . ILE A 1 97 ? 4.046 -5.880 13.870 1.00 85.50 97 ILE A N 1
ATOM 768 C CA . ILE A 1 97 ? 4.228 -7.126 13.125 1.00 85.50 97 ILE A CA 1
ATOM 769 C C . ILE A 1 97 ? 3.015 -7.302 12.208 1.00 85.50 97 ILE A C 1
ATOM 771 O O . ILE A 1 97 ? 1.888 -7.430 12.682 1.00 85.50 97 ILE A O 1
ATOM 775 N N . CYS A 1 98 ? 3.249 -7.275 10.899 1.00 88.31 98 CYS A N 1
ATOM 776 C CA . CYS A 1 98 ? 2.244 -7.507 9.871 1.00 88.31 98 CYS A CA 1
ATOM 777 C C . CYS A 1 98 ? 2.229 -8.992 9.508 1.00 88.31 98 CYS A C 1
ATOM 779 O O . CYS A 1 98 ? 3.282 -9.563 9.221 1.00 88.31 98 CYS A O 1
ATOM 781 N N . HIS A 1 99 ? 1.050 -9.615 9.515 1.00 88.38 99 HIS A N 1
ATOM 782 C CA . HIS A 1 99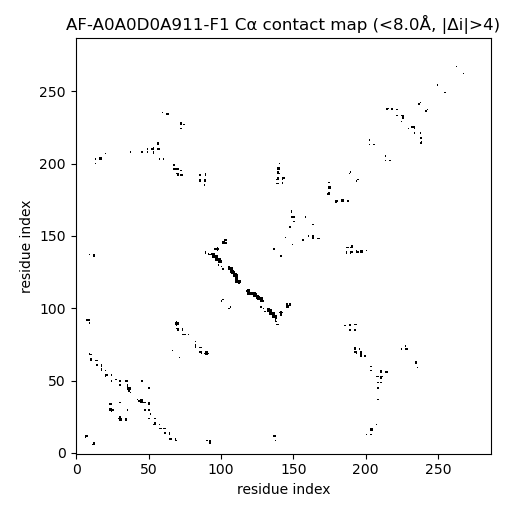 ? 0.875 -11.009 9.114 1.00 88.38 99 HIS A CA 1
ATOM 783 C C . HIS A 1 99 ? 0.479 -11.073 7.634 1.00 88.38 99 HIS A C 1
ATOM 785 O O . HIS A 1 99 ? -0.638 -10.700 7.271 1.00 88.38 99 HIS A O 1
ATOM 791 N N . GLY A 1 100 ? 1.395 -11.521 6.770 1.00 84.25 100 GLY A N 1
ATOM 792 C CA . GLY A 1 100 ? 1.175 -11.546 5.319 1.00 84.25 100 GLY A CA 1
ATOM 793 C C . GLY A 1 100 ? 0.143 -12.579 4.851 1.00 84.25 100 GLY A C 1
ATOM 794 O O . GLY A 1 100 ? -0.468 -12.394 3.802 1.00 84.25 100 GLY A O 1
ATOM 795 N N . ASP A 1 101 ? -0.080 -13.636 5.637 1.00 85.94 101 ASP A N 1
ATOM 796 C CA . ASP A 1 101 ? -0.957 -14.755 5.282 1.00 85.94 101 ASP A CA 1
ATOM 797 C C . ASP A 1 101 ? -2.063 -14.961 6.326 1.00 85.94 101 ASP A C 1
ATOM 799 O O . ASP A 1 101 ? -1.893 -15.691 7.292 1.00 85.94 101 ASP A O 1
ATOM 803 N N . MET A 1 102 ? -3.192 -14.266 6.182 1.00 85.81 102 MET A N 1
ATOM 804 C CA . MET A 1 102 ? -4.342 -14.372 7.099 1.00 85.81 102 MET A CA 1
ATOM 805 C C . MET A 1 102 ? -5.484 -15.197 6.488 1.00 85.81 102 MET A C 1
ATOM 807 O O . MET A 1 102 ? -6.645 -14.777 6.498 1.00 85.81 102 MET A O 1
ATOM 811 N N . GLN A 1 103 ? -5.172 -16.348 5.893 1.00 83.69 103 GLN A N 1
ATOM 812 C CA . GLN A 1 103 ? -6.191 -17.296 5.430 1.00 83.69 103 GLN A CA 1
ATOM 813 C C . GLN A 1 103 ? -6.979 -17.889 6.608 1.00 83.69 103 GLN A C 1
ATOM 815 O O . GLN A 1 103 ? -6.530 -17.852 7.750 1.00 83.69 103 GLN A O 1
ATOM 820 N N . MET A 1 104 ? -8.197 -18.375 6.356 1.00 80.62 104 MET A N 1
ATOM 821 C CA . MET A 1 104 ? -9.099 -18.821 7.429 1.00 80.62 104 MET A CA 1
ATOM 822 C C . MET A 1 104 ? -8.535 -20.024 8.203 1.00 80.62 104 MET A C 1
ATOM 824 O O . MET A 1 104 ? -8.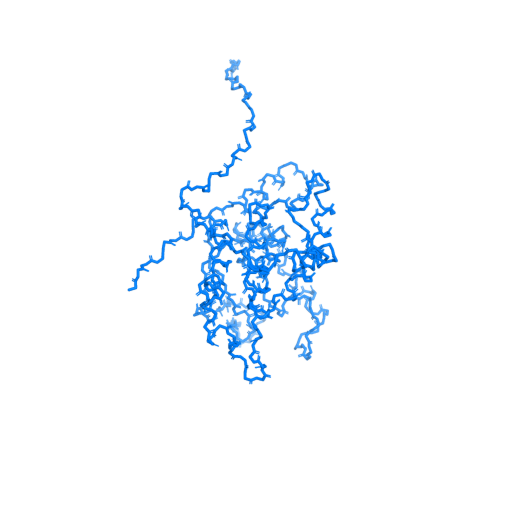697 -20.103 9.415 1.00 80.62 104 MET A O 1
ATOM 828 N N . ASP A 1 105 ? -7.822 -20.915 7.516 1.00 82.56 105 ASP A N 1
ATOM 829 C CA . ASP A 1 105 ? -7.121 -22.073 8.083 1.00 82.56 105 ASP A CA 1
ATOM 830 C C . ASP A 1 105 ? -5.917 -21.702 8.969 1.00 82.56 105 ASP A C 1
ATOM 832 O O . ASP A 1 105 ? -5.457 -22.526 9.759 1.00 82.56 105 ASP A O 1
ATOM 836 N N . ARG A 1 106 ? -5.438 -20.451 8.910 1.00 84.62 106 ARG A N 1
ATOM 837 C CA . ARG A 1 106 ? -4.398 -19.934 9.813 1.00 84.62 106 ARG A CA 1
ATOM 838 C C . ARG A 1 106 ? -4.921 -19.608 11.208 1.00 84.62 106 ARG A C 1
ATOM 840 O O . ARG A 1 106 ? -4.108 -19.474 12.124 1.00 84.62 106 ARG A O 1
ATOM 847 N N . PHE A 1 107 ? -6.238 -19.494 11.384 1.00 85.19 107 PHE A N 1
ATOM 848 C CA . PHE A 1 107 ? -6.869 -19.177 12.662 1.00 85.19 107 PHE A CA 1
ATOM 849 C C . PHE A 1 107 ? -7.371 -20.450 13.347 1.00 85.19 107 PHE A C 1
ATOM 851 O O . PHE A 1 107 ? -8.396 -21.021 12.979 1.00 85.19 107 PHE A O 1
ATOM 858 N N . LEU A 1 108 ? -6.664 -20.877 14.391 1.00 81.06 108 LEU A N 1
ATOM 859 C CA . LEU A 1 108 ? -7.092 -21.974 15.249 1.00 81.06 108 LEU A CA 1
ATOM 860 C C . LEU A 1 108 ? -8.053 -21.433 16.302 1.00 81.06 108 LEU A C 1
ATOM 862 O O . LEU A 1 108 ? -7.680 -20.604 17.133 1.00 81.06 108 LEU A O 1
ATOM 866 N N . VAL A 1 109 ? -9.291 -21.911 16.258 1.00 81.62 109 VAL A N 1
ATOM 867 C CA . VAL A 1 109 ? -10.3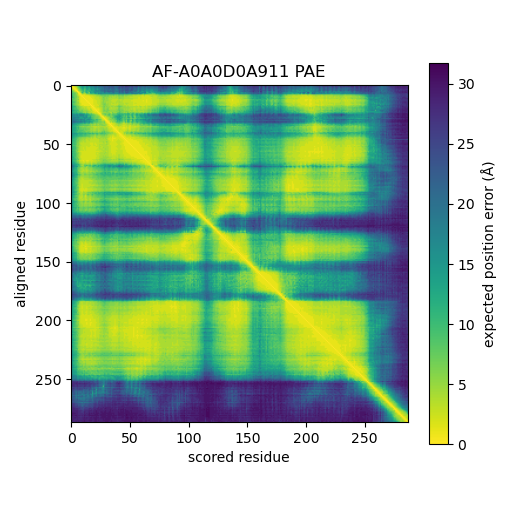54 -21.481 17.163 1.00 81.62 109 VAL A CA 1
ATOM 868 C C . VAL A 1 109 ? -10.604 -22.571 18.194 1.00 81.62 109 VAL A C 1
ATOM 870 O O . VAL A 1 109 ? -10.954 -23.698 17.843 1.00 81.62 109 VAL A O 1
ATOM 873 N N . ARG A 1 110 ? -10.452 -22.231 19.475 1.00 74.94 110 ARG A N 1
ATOM 874 C CA . ARG A 1 110 ? -10.884 -23.084 20.585 1.00 74.94 110 ARG A CA 1
ATOM 875 C C . ARG A 1 110 ? -12.240 -22.606 21.098 1.00 74.94 110 ARG A C 1
ATOM 877 O O . ARG A 1 110 ? -12.381 -21.463 21.534 1.00 74.94 110 ARG A O 1
ATOM 884 N N . PHE A 1 111 ? -13.222 -23.500 21.054 1.00 73.25 111 PHE A N 1
ATOM 885 C CA . PHE A 1 111 ? -14.546 -23.296 21.640 1.00 73.25 111 PHE A CA 1
ATOM 886 C C . PHE A 1 111 ? -14.568 -23.862 23.059 1.00 73.25 111 PHE A C 1
ATOM 888 O O . PHE A 1 111 ? -14.081 -24.974 23.285 1.00 73.25 111 PHE A O 1
ATOM 895 N N . LEU A 1 112 ? -15.132 -23.120 24.012 1.00 58.09 112 LEU A N 1
ATOM 896 C CA . LEU A 1 112 ? -15.296 -23.635 25.369 1.00 58.09 112 LEU A CA 1
ATOM 897 C C . LEU A 1 112 ? -16.515 -24.560 25.458 1.00 58.09 112 LEU A C 1
ATOM 899 O O . LEU A 1 112 ? -17.605 -24.198 24.996 1.00 58.09 112 LEU A O 1
ATOM 903 N N . PRO A 1 113 ? -16.376 -25.734 26.098 1.00 57.81 113 PRO A N 1
ATOM 904 C CA . PRO A 1 113 ? -17.538 -26.470 26.557 1.00 57.81 113 PRO A CA 1
ATOM 905 C C . PRO A 1 113 ? -18.217 -25.683 27.685 1.00 57.81 113 PRO A C 1
ATOM 907 O O . PRO A 1 113 ? -17.560 -25.056 28.519 1.00 57.81 113 PRO A O 1
ATOM 910 N N . ASN A 1 114 ? -19.545 -25.725 27.729 1.00 58.59 114 ASN A N 1
ATOM 911 C CA . ASN A 1 114 ? -20.292 -25.237 28.882 1.00 58.59 114 ASN A CA 1
ATOM 912 C C . ASN A 1 114 ? -19.977 -26.096 30.123 1.00 58.59 114 ASN A C 1
ATOM 914 O O . ASN A 1 114 ? -19.442 -27.201 30.005 1.00 58.59 114 ASN A O 1
ATOM 918 N N . LYS A 1 115 ? -20.398 -25.638 31.311 1.00 59.75 115 LYS A N 1
ATOM 919 C CA . LYS A 1 115 ? -20.342 -26.441 32.553 1.00 59.75 115 LYS A CA 1
ATOM 920 C C . LYS A 1 115 ? -21.031 -27.814 32.421 1.00 59.75 115 LYS A C 1
ATOM 922 O O . LYS A 1 115 ? -20.677 -28.731 33.151 1.00 59.75 115 LYS A O 1
ATOM 927 N N . ASP A 1 116 ? -21.928 -27.956 31.444 1.00 69.38 116 ASP A N 1
ATOM 928 C CA . ASP A 1 116 ? -22.689 -29.174 31.138 1.00 69.38 116 ASP A CA 1
ATOM 929 C C . ASP A 1 116 ? -22.121 -29.980 29.944 1.00 69.38 116 ASP A C 1
ATOM 931 O O . ASP A 1 116 ? -22.773 -30.888 29.436 1.00 69.38 116 ASP A O 1
ATOM 935 N N . GLY A 1 117 ? -20.933 -29.632 29.431 1.00 58.81 117 GLY A N 1
ATOM 936 C CA . GLY A 1 117 ? -20.265 -30.351 28.332 1.00 58.81 117 GLY A CA 1
ATOM 937 C C . GLY A 1 117 ? -20.781 -30.049 26.915 1.00 58.81 117 GLY A C 1
ATOM 938 O O . GLY A 1 117 ? -20.217 -30.545 25.943 1.00 58.81 117 GLY A O 1
ATOM 939 N N . VAL A 1 118 ? -21.808 -29.209 26.764 1.00 63.53 118 VAL A N 1
ATOM 940 C CA . VAL A 1 118 ? -22.326 -28.774 25.453 1.00 63.53 118 VAL A CA 1
ATOM 941 C C . VAL A 1 118 ? -21.460 -27.634 24.902 1.00 63.53 118 VAL A C 1
ATOM 943 O O . VAL A 1 118 ? -21.215 -26.655 25.602 1.00 63.53 118 VAL A O 1
ATOM 946 N N . LEU A 1 119 ? -20.984 -27.735 23.657 1.00 54.72 119 LEU A N 1
ATOM 947 C CA . LEU A 1 119 ? -20.205 -26.674 23.000 1.00 54.72 119 LEU A CA 1
ATOM 948 C C . LEU A 1 119 ? -21.029 -25.380 22.908 1.00 54.72 119 LEU A C 1
ATOM 950 O O . LEU A 1 119 ? -22.082 -25.358 22.269 1.00 54.72 119 LEU A O 1
ATOM 954 N N . ARG A 1 120 ? -20.549 -24.292 23.521 1.00 52.91 120 ARG A N 1
ATOM 955 C CA . ARG A 1 120 ? -21.083 -22.950 23.263 1.00 52.91 120 ARG A CA 1
ATOM 956 C C . ARG A 1 120 ? -20.429 -22.356 22.016 1.00 52.91 120 ARG A C 1
ATOM 958 O O . ARG A 1 120 ? -19.276 -22.636 21.707 1.00 52.91 120 ARG A O 1
ATOM 965 N N . SER A 1 121 ? -21.153 -21.458 21.353 1.00 53.09 121 SER A N 1
ATOM 966 C CA . SER A 1 121 ? -20.650 -20.576 20.288 1.00 53.09 121 SER A CA 1
ATOM 967 C C . SER A 1 121 ? -19.709 -19.464 20.790 1.00 53.09 121 SER A C 1
ATOM 969 O O . SER A 1 121 ? -19.317 -18.600 20.008 1.00 53.09 121 SER A O 1
ATOM 971 N N . ASP A 1 122 ? -19.340 -19.483 22.073 1.00 54.59 122 ASP A N 1
ATOM 972 C CA . ASP A 1 122 ? -18.444 -18.509 22.689 1.00 54.59 122 ASP A CA 1
ATOM 973 C C . ASP A 1 122 ? -16.991 -18.962 22.460 1.00 54.59 122 ASP A C 1
ATOM 975 O O . ASP A 1 122 ? -16.538 -19.995 22.963 1.00 54.59 122 ASP A O 1
ATOM 979 N N . VAL A 1 123 ? -16.275 -18.207 21.628 1.00 57.91 123 VAL A N 1
ATOM 980 C CA . VAL A 1 123 ? -14.873 -18.449 21.272 1.00 57.91 123 VAL A CA 1
ATOM 981 C C . VAL A 1 123 ? -13.969 -18.023 22.431 1.00 57.91 123 VAL A C 1
ATOM 983 O O . VAL A 1 123 ? -14.017 -16.872 22.854 1.00 57.91 123 VAL A O 1
ATOM 986 N N . GLU A 1 124 ? -13.135 -18.936 22.933 1.00 60.84 124 GLU A N 1
ATOM 987 C CA . GLU A 1 124 ? -12.193 -18.669 24.035 1.00 60.84 124 GLU A CA 1
ATOM 988 C C . GLU A 1 124 ? -10.884 -18.078 23.538 1.00 60.84 124 GLU A C 1
ATOM 990 O O . GLU A 1 124 ? -10.341 -17.145 24.124 1.00 60.84 124 GLU A O 1
ATOM 995 N N . LEU A 1 125 ? -10.363 -18.650 22.455 1.00 53.56 125 LEU A N 1
ATOM 996 C CA . LEU A 1 125 ? -9.038 -18.328 21.969 1.00 53.56 125 LEU A CA 1
ATOM 997 C C . LEU A 1 125 ? -8.993 -18.497 20.458 1.00 53.56 125 LEU A C 1
ATOM 999 O O . LEU A 1 125 ? -9.320 -19.561 19.928 1.00 53.56 125 LEU A O 1
ATOM 1003 N N . VAL A 1 126 ? -8.559 -17.438 19.785 1.00 73.88 126 VAL A N 1
ATOM 1004 C CA . VAL A 1 126 ? -8.203 -17.460 18.370 1.00 73.88 126 VAL A CA 1
ATOM 1005 C C . VAL A 1 126 ? -6.687 -17.329 18.293 1.00 73.88 126 VAL A C 1
ATOM 1007 O O . VAL A 1 126 ? -6.142 -16.267 18.587 1.00 73.88 126 VAL A O 1
ATOM 1010 N N . LEU A 1 127 ? -5.997 -18.410 17.932 1.00 77.50 127 LEU A N 1
ATOM 1011 C CA . LEU A 1 127 ? -4.557 -18.388 17.677 1.00 77.50 127 LEU A CA 1
ATOM 1012 C C . LEU A 1 127 ? -4.311 -18.225 16.179 1.00 77.50 127 LEU A C 1
ATOM 1014 O O . LEU A 1 127 ? -4.761 -19.044 15.383 1.00 77.50 127 LEU A O 1
ATOM 1018 N N . CYS A 1 128 ? -3.568 -17.187 15.802 1.00 81.56 128 CYS A N 1
ATOM 1019 C CA . CYS A 1 128 ? -3.041 -17.046 14.447 1.00 81.56 128 CYS A CA 1
ATOM 1020 C C . CYS A 1 128 ? -1.745 -17.861 14.323 1.00 81.56 128 CYS A C 1
ATOM 1022 O O . CYS A 1 128 ? -0.873 -17.773 15.191 1.00 81.56 128 CYS A O 1
ATOM 1024 N N . THR A 1 129 ? -1.623 -18.653 13.262 1.00 87.25 129 THR A N 1
ATOM 1025 C CA . THR A 1 129 ? -0.437 -19.454 12.909 1.00 87.25 129 THR A CA 1
ATOM 1026 C C . THR A 1 129 ? 0.184 -18.945 11.604 1.00 87.25 129 THR A C 1
ATOM 1028 O O . THR A 1 129 ? -0.416 -18.113 10.932 1.00 87.25 129 THR A O 1
ATOM 1031 N N . GLY A 1 130 ? 1.366 -19.445 11.219 1.00 85.06 130 GLY A N 1
ATOM 1032 C CA . GLY A 1 130 ? 2.041 -19.011 9.986 1.00 85.06 130 GLY A CA 1
ATOM 1033 C C . GLY A 1 130 ? 2.927 -17.769 10.155 1.00 85.06 130 GLY A C 1
ATOM 1034 O O . GLY A 1 130 ? 3.104 -16.992 9.215 1.00 85.06 130 GLY A O 1
ATOM 1035 N N . TRP A 1 131 ? 3.477 -17.560 11.357 1.00 88.50 131 TRP A N 1
ATOM 1036 C CA . TRP A 1 131 ? 4.293 -16.389 11.701 1.00 88.50 131 TRP A CA 1
ATOM 1037 C C . TRP A 1 131 ? 5.587 -16.269 10.883 1.00 88.50 131 TRP A C 1
ATOM 1039 O O . TRP A 1 131 ? 6.172 -15.188 10.835 1.00 88.50 131 TRP A O 1
ATOM 1049 N N . GLU A 1 132 ? 6.018 -17.321 10.188 1.00 86.00 132 GLU A N 1
ATOM 1050 C CA . GLU A 1 132 ? 7.091 -17.281 9.190 1.00 86.00 132 GLU A CA 1
ATOM 1051 C C . GLU A 1 132 ? 6.799 -16.325 8.018 1.00 86.00 132 GLU A C 1
ATOM 1053 O O . GLU A 1 132 ? 7.724 -15.859 7.355 1.00 86.00 132 GLU A O 1
ATOM 1058 N N . HIS A 1 133 ? 5.527 -15.984 7.788 1.00 84.38 133 HIS A N 1
ATOM 1059 C CA . HIS A 1 133 ? 5.089 -14.997 6.796 1.00 84.38 133 HIS A CA 1
ATOM 1060 C C . HIS A 1 133 ? 4.930 -13.585 7.377 1.00 84.38 133 HIS A C 1
ATOM 1062 O O . HIS A 1 133 ? 4.433 -12.682 6.696 1.00 84.38 133 HIS A O 1
ATOM 1068 N N . SER A 1 134 ? 5.298 -13.389 8.645 1.00 87.00 134 SER A N 1
ATOM 1069 C CA . SER A 1 134 ? 5.186 -12.096 9.307 1.00 87.00 134 SER A CA 1
ATOM 1070 C C . SER A 1 134 ? 6.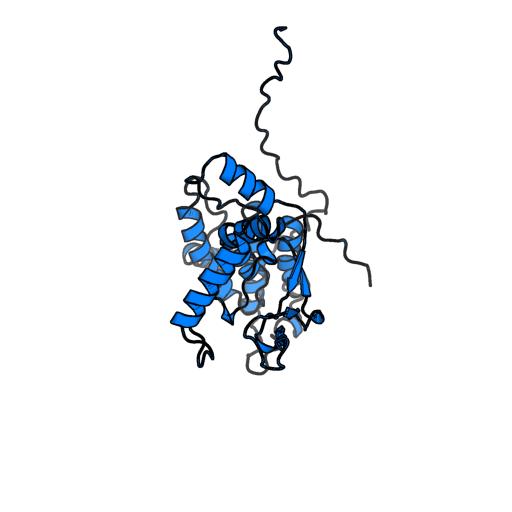423 -11.227 9.093 1.00 87.00 134 SER A C 1
ATOM 1072 O O . SER A 1 134 ? 7.548 -11.711 8.974 1.00 87.00 134 SER A O 1
ATOM 1074 N N . PHE A 1 135 ? 6.219 -9.915 9.028 1.00 86.31 135 PHE A N 1
ATOM 1075 C CA . PHE A 1 135 ? 7.299 -8.949 8.851 1.00 86.31 135 PHE A CA 1
ATOM 1076 C C . PHE A 1 135 ? 7.003 -7.650 9.594 1.00 86.31 135 PHE A C 1
ATOM 1078 O O . PHE A 1 135 ? 5.859 -7.315 9.892 1.00 86.31 135 PHE A O 1
ATOM 1085 N N . ARG A 1 136 ? 8.056 -6.893 9.903 1.00 86.81 136 ARG A N 1
ATOM 1086 C CA . ARG A 1 136 ? 7.931 -5.596 10.571 1.00 86.81 136 ARG A CA 1
ATOM 1087 C C . ARG A 1 136 ? 7.456 -4.535 9.574 1.00 86.81 136 ARG A C 1
ATOM 1089 O O . ARG A 1 136 ? 8.092 -4.354 8.538 1.00 86.81 136 ARG A O 1
ATOM 1096 N N . ALA A 1 137 ? 6.382 -3.815 9.897 1.00 89.50 137 ALA A N 1
ATOM 1097 C CA . ALA A 1 137 ? 5.792 -2.810 9.007 1.00 89.50 137 ALA A CA 1
ATOM 1098 C C . ALA A 1 137 ? 5.172 -1.624 9.775 1.00 89.50 137 ALA A C 1
ATOM 1100 O O . ALA A 1 137 ? 4.928 -1.738 10.982 1.00 89.50 137 ALA A O 1
ATOM 1101 N N . PRO A 1 138 ? 4.920 -0.481 9.107 1.00 89.75 138 PRO A N 1
ATOM 1102 C CA . PRO A 1 138 ? 4.169 0.629 9.687 1.00 89.75 138 PRO A CA 1
ATOM 1103 C C . PRO A 1 138 ? 2.784 0.202 10.174 1.00 89.75 138 PRO A C 1
ATOM 1105 O O . PRO A 1 138 ? 2.184 -0.724 9.627 1.00 89.75 138 PRO A O 1
ATOM 1108 N N . LEU A 1 139 ? 2.230 0.911 11.159 1.00 88.69 139 LEU A N 1
ATOM 1109 C CA . LEU A 1 139 ? 0.937 0.554 11.750 1.00 88.69 139 LEU A CA 1
ATOM 1110 C C . LEU A 1 139 ? -0.196 0.455 10.714 1.00 88.69 139 LEU A C 1
ATOM 1112 O O . LEU A 1 139 ? -0.969 -0.499 10.736 1.00 88.69 139 LEU A O 1
ATOM 1116 N N . TRP A 1 140 ? -0.261 1.384 9.758 1.00 90.25 140 TRP A N 1
ATOM 1117 C CA . TRP A 1 140 ? -1.244 1.337 8.673 1.00 90.25 140 TRP A CA 1
ATOM 1118 C C . TRP A 1 140 ? -1.054 0.149 7.728 1.00 90.25 140 TRP A C 1
ATOM 1120 O O . TRP A 1 140 ? -2.049 -0.311 7.175 1.00 90.25 140 TRP A O 1
ATOM 1130 N N . SER A 1 141 ? 0.156 -0.396 7.581 1.00 90.38 141 SER A N 1
ATOM 1131 C CA . SER A 1 141 ? 0.394 -1.639 6.831 1.00 90.38 141 SER A CA 1
ATOM 1132 C C . SER A 1 141 ? -0.114 -2.848 7.618 1.00 90.38 141 SER A C 1
ATOM 1134 O O . SER A 1 141 ? -0.792 -3.706 7.053 1.00 90.38 141 SER A O 1
ATOM 1136 N N . CYS A 1 142 ? 0.116 -2.867 8.935 1.00 89.12 142 CYS A N 1
ATOM 1137 C CA . CYS A 1 142 ? -0.384 -3.898 9.848 1.00 89.12 142 CYS A CA 1
ATOM 1138 C C . CYS A 1 142 ? -1.916 -3.874 10.001 1.00 89.12 142 CYS A C 1
ATOM 1140 O O . CYS A 1 142 ? -2.525 -4.897 10.312 1.00 89.12 142 CYS A O 1
ATOM 1142 N N . ALA A 1 143 ? -2.553 -2.719 9.786 1.00 88.50 143 ALA A N 1
ATOM 1143 C CA . ALA A 1 143 ? -3.991 -2.520 9.938 1.00 88.50 143 ALA A CA 1
ATOM 1144 C C . ALA A 1 143 ? -4.802 -3.082 8.753 1.00 88.50 143 ALA A C 1
ATOM 1146 O O . ALA A 1 143 ? -5.520 -2.361 8.052 1.00 88.50 143 ALA A O 1
ATOM 1147 N N . ARG A 1 144 ? -4.662 -4.386 8.490 1.00 85.44 144 ARG A N 1
ATOM 1148 C CA . ARG A 1 144 ? -5.339 -5.111 7.406 1.00 85.44 144 ARG A CA 1
ATOM 1149 C C . ARG A 1 144 ? -6.363 -6.085 7.969 1.00 85.44 144 ARG A C 1
ATOM 1151 O O . ARG A 1 144 ? -6.104 -6.783 8.942 1.00 85.44 144 ARG A O 1
ATOM 1158 N N . MET A 1 145 ? -7.510 -6.157 7.304 1.00 82.38 145 MET A N 1
ATOM 1159 C CA . MET A 1 145 ? -8.455 -7.246 7.521 1.00 82.38 145 MET A CA 1
ATOM 1160 C C . MET A 1 145 ? -7.981 -8.493 6.761 1.00 82.38 145 MET A C 1
ATOM 1162 O O . MET A 1 145 ? -7.452 -8.358 5.651 1.00 82.38 145 MET A O 1
ATOM 1166 N N . PRO A 1 146 ? -8.206 -9.701 7.299 1.00 81.56 146 PRO A N 1
ATOM 1167 C CA . PRO A 1 146 ? -8.109 -10.937 6.535 1.00 81.56 146 PRO A CA 1
ATOM 1168 C C . PRO A 1 146 ? -8.916 -10.869 5.233 1.00 81.56 146 PRO A C 1
ATOM 1170 O O . PRO A 1 146 ? -10.015 -10.315 5.200 1.00 81.56 146 PRO A O 1
ATOM 1173 N N . LEU A 1 147 ? -8.394 -11.453 4.151 1.00 77.31 147 LEU A N 1
ATOM 1174 C CA . LEU A 1 147 ? -8.991 -11.333 2.814 1.00 77.31 147 LEU A CA 1
ATOM 1175 C C . LEU A 1 147 ? -10.434 -11.861 2.719 1.00 77.31 147 LEU A C 1
ATOM 1177 O O . LEU A 1 147 ? -11.199 -11.354 1.906 1.00 77.31 147 LEU A O 1
ATOM 1181 N N . TRP A 1 148 ? -10.800 -12.843 3.544 1.00 74.44 148 TRP A N 1
ATOM 1182 C CA . TRP A 1 148 ? -12.148 -13.428 3.643 1.00 74.44 148 TRP A CA 1
ATOM 1183 C C . TRP A 1 148 ? -13.133 -12.572 4.467 1.00 74.44 148 TRP A C 1
ATOM 1185 O O . TRP A 1 148 ? -14.324 -12.863 4.525 1.00 74.44 148 TRP A O 1
ATOM 1195 N N . LEU A 1 149 ? -12.653 -11.500 5.108 1.00 75.19 149 LEU A N 1
ATOM 1196 C CA . LEU A 1 149 ? -13.485 -10.465 5.734 1.00 75.19 149 LEU A CA 1
ATOM 1197 C C . LEU A 1 149 ? -13.618 -9.216 4.865 1.00 75.19 149 LEU A C 1
ATOM 1199 O O . LEU A 1 149 ? -14.439 -8.347 5.165 1.00 75.19 149 LEU A O 1
ATOM 1203 N N . ILE A 1 150 ? -12.836 -9.098 3.793 1.00 73.88 150 ILE A N 1
ATOM 1204 C CA . ILE A 1 150 ? -12.918 -7.977 2.859 1.00 73.88 150 ILE A CA 1
ATOM 1205 C C . ILE A 1 150 ? -13.983 -8.291 1.814 1.00 73.88 150 ILE A C 1
ATOM 1207 O O . ILE A 1 150 ? -14.053 -9.395 1.292 1.00 73.88 150 ILE A O 1
ATOM 1211 N N . SER A 1 151 ? -14.813 -7.299 1.496 1.00 63.38 151 SER A N 1
ATOM 1212 C CA . SER A 1 151 ? -15.791 -7.417 0.420 1.00 63.38 151 SER A CA 1
ATOM 1213 C C . SER A 1 151 ? -15.054 -7.551 -0.903 1.00 63.38 151 SER A C 1
ATOM 1215 O O . SER A 1 151 ? -14.492 -6.577 -1.402 1.00 63.38 151 SER A O 1
ATOM 1217 N N . ARG A 1 152 ? -15.016 -8.762 -1.453 1.00 63.84 152 ARG A N 1
ATOM 1218 C CA . ARG A 1 152 ? -14.484 -9.011 -2.788 1.00 63.84 152 ARG A CA 1
ATOM 1219 C C . ARG A 1 152 ? -15.208 -10.201 -3.414 1.00 63.84 152 ARG A C 1
ATOM 1221 O O . ARG A 1 152 ? -15.633 -11.090 -2.684 1.00 63.84 152 ARG A O 1
ATOM 1228 N N . PRO A 1 153 ? -15.346 -10.246 -4.743 1.00 55.19 153 PRO A N 1
ATOM 1229 C CA . PRO A 1 153 ? -15.877 -11.423 -5.412 1.00 55.19 153 PRO A CA 1
ATOM 1230 C C . PRO A 1 153 ? -14.836 -12.551 -5.338 1.00 55.19 153 PRO A C 1
ATOM 1232 O O . PRO A 1 153 ? -13.918 -12.607 -6.154 1.00 55.19 153 PRO A O 1
ATOM 1235 N N . ILE A 1 154 ? -14.937 -13.427 -4.333 1.00 58.00 154 ILE A N 1
ATOM 1236 C CA . ILE A 1 154 ? -14.177 -14.682 -4.293 1.00 58.00 154 ILE A CA 1
ATOM 1237 C C . ILE A 1 154 ? -15.020 -15.756 -4.981 1.00 58.00 154 ILE A C 1
ATOM 1239 O O . ILE A 1 154 ? -16.150 -16.031 -4.575 1.00 58.00 154 ILE A O 1
ATOM 1243 N N . LEU A 1 155 ? -14.473 -16.374 -6.028 1.00 50.47 155 LEU A N 1
ATOM 1244 C CA . LEU A 1 155 ? -15.096 -17.539 -6.648 1.00 50.47 155 LEU A CA 1
ATOM 1245 C C . LEU A 1 155 ? -15.154 -18.669 -5.600 1.00 50.47 155 LEU A C 1
ATOM 1247 O O . LEU A 1 155 ? -14.116 -19.046 -5.061 1.00 50.47 155 LEU A O 1
ATOM 1251 N N . ASN A 1 156 ? -16.351 -19.190 -5.311 1.00 61.78 156 ASN A N 1
ATOM 1252 C CA . ASN A 1 156 ? -16.612 -20.214 -4.283 1.00 61.78 156 ASN A CA 1
ATOM 1253 C C . ASN A 1 156 ? -16.346 -19.766 -2.835 1.00 61.78 156 ASN A C 1
ATOM 1255 O O . ASN A 1 156 ? -15.773 -20.514 -2.042 1.00 61.78 156 ASN A O 1
ATOM 1259 N N . GLU A 1 157 ? -16.752 -18.549 -2.469 1.00 60.44 157 GLU A N 1
ATOM 1260 C CA . GLU A 1 157 ? -16.595 -18.092 -1.090 1.00 60.44 157 GLU A CA 1
ATOM 1261 C C . GLU A 1 157 ? -17.386 -18.973 -0.100 1.00 60.44 157 GLU A C 1
ATOM 1263 O O . GLU A 1 157 ? -18.595 -19.150 -0.271 1.00 60.44 157 GLU A O 1
ATOM 1268 N N . PRO A 1 158 ? -16.748 -19.505 0.964 1.00 67.12 158 PRO A N 1
ATOM 1269 C CA . PRO A 1 158 ? -17.428 -20.362 1.938 1.00 67.12 158 PRO A CA 1
ATOM 1270 C C . PRO A 1 158 ? -18.430 -19.594 2.816 1.00 67.12 158 PRO A C 1
ATOM 1272 O O . PRO A 1 158 ? -19.207 -20.201 3.550 1.00 67.12 158 PRO A O 1
ATOM 1275 N N . ILE A 1 159 ? -18.413 -18.258 2.763 1.00 68.56 159 ILE A N 1
ATOM 1276 C CA . ILE A 1 159 ? -19.241 -17.373 3.580 1.00 68.56 159 ILE A CA 1
ATOM 1277 C C . ILE A 1 159 ? -20.050 -16.465 2.655 1.00 68.56 159 ILE A C 1
ATOM 1279 O O . ILE A 1 159 ? -19.486 -15.723 1.850 1.00 68.56 159 ILE A O 1
ATOM 1283 N N . SER A 1 160 ? -21.377 -16.477 2.811 1.00 76.81 160 SER A N 1
ATOM 1284 C CA . SER A 1 160 ? -22.266 -15.616 2.028 1.00 76.81 160 SER A CA 1
ATOM 1285 C C . SER A 1 160 ? -21.981 -14.127 2.253 1.00 76.81 160 SER A C 1
ATOM 1287 O O . SER A 1 160 ? -21.537 -13.706 3.326 1.00 76.81 160 SER A O 1
ATOM 1289 N N . TRP A 1 161 ? -22.306 -13.310 1.250 1.00 70.50 161 TRP A N 1
ATOM 1290 C CA . TRP A 1 161 ? -22.159 -11.854 1.311 1.00 70.50 161 TRP A CA 1
ATOM 1291 C C . TRP A 1 161 ? -22.817 -11.231 2.553 1.00 70.50 161 TRP A C 1
ATOM 1293 O O . TRP A 1 161 ? -22.200 -10.434 3.265 1.00 70.50 161 TRP A O 1
ATOM 1303 N N . GLU A 1 162 ? -24.057 -11.635 2.843 1.00 78.00 162 GLU A N 1
ATOM 1304 C CA . GLU A 1 162 ? -24.819 -11.127 3.986 1.00 78.00 162 GLU A CA 1
ATOM 1305 C C . GLU A 1 162 ? -24.112 -11.454 5.309 1.00 78.00 162 GLU A C 1
ATOM 1307 O O . GLU A 1 162 ? -23.997 -10.606 6.196 1.00 78.00 162 GLU A O 1
ATOM 1312 N N . ARG A 1 163 ? -23.538 -12.660 5.418 1.00 74.50 163 ARG A N 1
ATOM 1313 C CA . ARG A 1 163 ? -22.800 -13.081 6.609 1.00 74.50 163 ARG A CA 1
ATOM 1314 C C . ARG A 1 163 ? -21.486 -12.320 6.772 1.00 74.50 163 ARG A C 1
ATOM 1316 O O . ARG A 1 163 ? -21.172 -11.908 7.886 1.00 74.50 163 ARG A O 1
ATOM 1323 N N . GLN A 1 164 ? -20.745 -12.070 5.695 1.00 67.81 164 GLN A N 1
ATOM 1324 C CA . GLN A 1 164 ? -19.545 -11.228 5.766 1.00 67.81 164 GLN A CA 1
ATOM 1325 C C . GLN A 1 164 ? -19.873 -9.804 6.219 1.00 67.81 164 GLN A C 1
ATOM 1327 O O . GLN A 1 164 ? -19.145 -9.230 7.026 1.00 67.81 164 GLN A O 1
ATOM 1332 N N . ARG A 1 165 ? -20.968 -9.218 5.712 1.00 75.25 165 ARG A N 1
ATOM 1333 C CA . ARG A 1 165 ? -21.426 -7.887 6.132 1.00 75.25 165 ARG A CA 1
ATOM 1334 C C . ARG A 1 165 ? -21.709 -7.855 7.634 1.00 75.25 165 ARG A C 1
ATOM 1336 O O . ARG A 1 165 ? -21.221 -6.951 8.304 1.00 75.25 165 ARG A O 1
ATOM 1343 N N . GLN A 1 166 ? -22.431 -8.846 8.158 1.00 74.06 166 GLN A N 1
ATOM 1344 C CA . GLN A 1 166 ? -22.698 -8.970 9.595 1.00 74.06 166 GLN A CA 1
ATOM 1345 C C . GLN A 1 166 ? -21.405 -9.087 10.413 1.00 74.06 166 GLN A C 1
ATOM 1347 O O . GLN A 1 166 ? -21.236 -8.370 11.395 1.00 74.06 166 GLN A O 1
ATOM 1352 N N . LEU A 1 167 ? -20.470 -9.947 9.994 1.00 68.69 167 LEU A N 1
ATOM 1353 C CA . LEU A 1 167 ? -19.186 -10.123 10.681 1.00 68.69 167 LEU A CA 1
ATOM 1354 C C . LEU A 1 167 ? -18.360 -8.832 10.693 1.00 68.69 167 LEU A C 1
ATOM 1356 O O . LEU A 1 167 ? -17.777 -8.498 11.719 1.00 68.69 167 LEU A O 1
ATOM 1360 N N . ARG A 1 168 ? -18.352 -8.071 9.592 1.00 67.69 168 ARG A N 1
ATOM 1361 C CA . ARG A 1 168 ? -17.683 -6.762 9.527 1.00 67.69 168 ARG A CA 1
ATOM 1362 C C . ARG A 1 168 ? -18.254 -5.764 10.535 1.00 67.69 168 ARG A C 1
ATOM 1364 O O . ARG A 1 168 ? -17.472 -5.060 11.165 1.00 67.69 168 ARG A O 1
ATOM 1371 N N . VAL A 1 169 ? -19.579 -5.719 10.697 1.00 72.12 169 VAL A N 1
ATOM 1372 C CA . VAL A 1 169 ? -20.237 -4.856 11.696 1.00 72.12 169 VAL A CA 1
ATOM 1373 C C . VAL A 1 169 ? -19.847 -5.282 13.109 1.00 72.12 169 VAL A C 1
ATOM 1375 O O . VAL A 1 169 ? -19.382 -4.451 13.875 1.00 72.12 169 VAL A O 1
ATOM 1378 N N . ILE A 1 170 ? -19.919 -6.579 13.421 1.00 70.56 170 ILE A N 1
ATOM 1379 C CA . ILE A 1 170 ? -19.549 -7.099 14.747 1.00 70.56 170 ILE A CA 1
ATOM 1380 C C . ILE A 1 170 ? -18.088 -6.781 15.078 1.00 70.56 170 ILE A C 1
ATOM 1382 O O . ILE A 1 170 ? -17.797 -6.314 16.174 1.00 70.56 170 ILE A O 1
ATOM 1386 N N . ILE A 1 171 ? -17.165 -7.007 14.139 1.00 65.44 171 ILE A N 1
ATOM 1387 C CA . ILE A 1 171 ? -15.749 -6.686 14.346 1.00 65.44 171 ILE A CA 1
ATOM 1388 C C . ILE A 1 171 ? -15.584 -5.182 14.563 1.00 65.44 171 ILE A C 1
ATOM 1390 O O . ILE A 1 171 ? -14.895 -4.781 15.493 1.00 65.44 171 ILE A O 1
ATOM 1394 N N . TYR A 1 172 ? -16.238 -4.348 13.754 1.00 64.81 172 TYR A N 1
ATOM 1395 C CA . TYR A 1 172 ? -16.193 -2.900 13.930 1.00 64.81 172 TYR A CA 1
ATOM 1396 C C . TYR A 1 172 ? -16.688 -2.477 15.320 1.00 64.81 172 TYR A C 1
ATOM 1398 O O . TYR A 1 172 ? -16.001 -1.713 15.995 1.00 64.81 172 TYR A O 1
ATOM 1406 N N . ASP A 1 173 ? -17.818 -3.009 15.780 1.00 67.12 173 ASP A N 1
ATOM 1407 C CA . ASP A 1 173 ? -18.374 -2.709 17.102 1.00 67.12 173 ASP A CA 1
ATOM 1408 C C . ASP A 1 173 ? -17.424 -3.163 18.219 1.00 67.12 173 ASP A C 1
ATOM 1410 O O . ASP A 1 173 ? -17.106 -2.388 19.120 1.00 67.12 173 ASP A O 1
ATOM 1414 N N . MET A 1 174 ? -16.879 -4.382 18.114 1.00 63.66 174 MET A N 1
ATOM 1415 C CA . MET A 1 174 ? -15.897 -4.920 19.064 1.00 63.66 174 MET A CA 1
ATOM 1416 C C . MET A 1 174 ? -14.618 -4.081 19.131 1.00 63.66 174 MET A C 1
ATOM 1418 O O . MET A 1 174 ? -14.021 -3.954 20.198 1.00 63.66 174 MET A O 1
ATOM 1422 N N . MET A 1 175 ? -14.179 -3.523 18.003 1.00 58.09 175 MET A N 1
ATOM 1423 C CA . MET A 1 175 ? -12.990 -2.678 17.947 1.00 58.09 175 MET A CA 1
ATOM 1424 C C . MET A 1 175 ? -13.253 -1.260 18.457 1.00 58.09 175 MET A C 1
ATOM 1426 O O . MET A 1 175 ? -12.319 -0.607 18.907 1.00 58.09 175 MET A O 1
ATOM 1430 N N . ASN A 1 176 ? -14.490 -0.769 18.404 1.00 59.91 176 ASN A N 1
ATOM 1431 C CA . ASN A 1 176 ? -14.842 0.558 18.913 1.00 59.91 176 ASN A CA 1
ATOM 1432 C C . ASN A 1 176 ? -15.273 0.551 20.386 1.00 59.91 176 ASN A C 1
ATOM 1434 O O . ASN A 1 176 ? -15.478 1.626 20.945 1.00 59.91 176 ASN A O 1
ATOM 1438 N N . GLU A 1 177 ? -15.389 -0.618 21.027 1.00 65.06 177 GLU A N 1
ATOM 1439 C CA . GLU A 1 177 ? -15.712 -0.720 22.449 1.00 65.06 177 GLU A CA 1
ATOM 1440 C C . GLU A 1 177 ? -14.500 -0.289 23.312 1.00 65.06 177 GLU A C 1
ATOM 1442 O O . GLU A 1 177 ? -13.504 -1.019 23.384 1.00 65.06 177 GLU A O 1
ATOM 1447 N N . PRO A 1 178 ? -14.549 0.875 23.999 1.00 54.66 178 PRO A N 1
ATOM 1448 C CA . PRO A 1 178 ? -13.381 1.453 24.680 1.00 54.66 178 PRO A CA 1
ATOM 1449 C C . PRO A 1 178 ? -12.832 0.587 25.821 1.00 54.66 178 PRO A C 1
ATOM 1451 O O . PRO A 1 178 ? -11.692 0.760 26.241 1.00 54.66 178 PRO A O 1
ATOM 1454 N N . SER A 1 179 ? -13.650 -0.335 26.338 1.00 57.78 179 SER A N 1
ATOM 1455 C CA . SER A 1 179 ? -13.324 -1.222 27.454 1.00 57.78 179 SER A CA 1
ATOM 1456 C C . SER A 1 179 ? -12.431 -2.401 27.069 1.00 57.78 179 SER A C 1
ATOM 1458 O O . SER A 1 179 ? -11.886 -3.044 27.965 1.00 57.78 179 SER A O 1
ATOM 1460 N N . ARG A 1 180 ? -12.291 -2.722 25.773 1.00 57.28 180 ARG A N 1
ATOM 1461 C CA . ARG A 1 180 ? -11.623 -3.963 25.363 1.00 57.28 180 ARG A CA 1
ATOM 1462 C C . ARG A 1 180 ? -10.150 -3.776 25.027 1.00 57.28 180 ARG A C 1
ATOM 1464 O O . ARG A 1 180 ? -9.362 -4.572 25.526 1.00 57.28 180 ARG A O 1
ATOM 1471 N N . ILE A 1 181 ? -9.749 -2.779 24.226 1.00 56.88 181 ILE A N 1
ATOM 1472 C CA . ILE A 1 181 ? -8.330 -2.580 23.861 1.00 56.88 181 ILE A CA 1
ATOM 1473 C C . ILE A 1 181 ? -8.049 -1.121 23.422 1.00 56.88 181 ILE A C 1
ATOM 1475 O O . ILE A 1 181 ? -8.493 -0.713 22.363 1.00 56.88 181 ILE A O 1
ATOM 1479 N N . GLU A 1 182 ? -7.229 -0.344 24.139 1.00 57.53 182 GLU A N 1
ATOM 1480 C CA . GLU A 1 182 ? -6.824 1.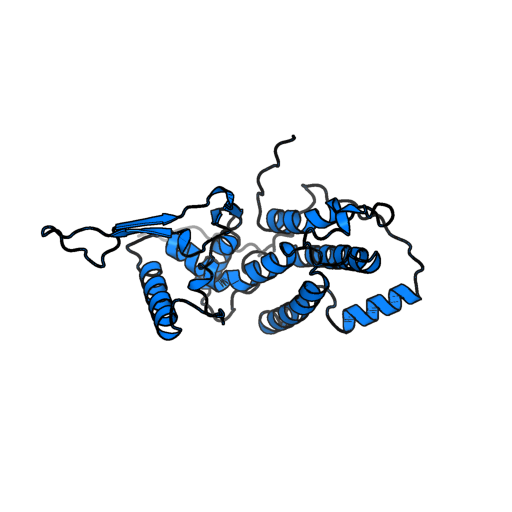024 23.726 1.00 57.53 182 GLU A CA 1
ATOM 1481 C C . GLU A 1 182 ? -6.132 1.063 22.339 1.00 57.53 182 GLU A C 1
ATOM 1483 O O . GLU A 1 182 ? -6.321 1.993 21.552 1.00 57.53 182 GLU A O 1
ATOM 1488 N N . SER A 1 183 ? -5.407 -0.002 21.972 1.00 65.94 183 SER A N 1
ATOM 1489 C CA . SER A 1 183 ? -4.771 -0.156 20.654 1.00 65.94 183 SER A CA 1
ATOM 1490 C C . SER A 1 183 ? -5.739 -0.465 19.501 1.00 65.94 183 SER A C 1
ATOM 1492 O O . SER A 1 183 ? -5.334 -0.390 18.338 1.00 65.94 183 SER A O 1
ATOM 1494 N N . SER A 1 184 ? -7.023 -0.746 19.767 1.00 73.50 184 SER A N 1
ATOM 1495 C CA . SER A 1 184 ? -8.020 -0.910 18.700 1.00 73.50 184 SER A CA 1
ATOM 1496 C C . SER A 1 184 ? -8.303 0.410 17.983 1.00 73.50 184 SER A C 1
ATOM 1498 O O . SER A 1 184 ? -8.492 0.414 16.768 1.00 73.50 184 SER A O 1
ATOM 1500 N N . ARG A 1 185 ? -8.264 1.541 18.700 1.00 81.06 185 ARG A N 1
ATOM 1501 C CA . ARG A 1 185 ? -8.497 2.875 18.133 1.00 81.06 185 ARG A CA 1
ATOM 1502 C C . ARG A 1 185 ? -7.394 3.273 17.157 1.00 81.06 185 ARG A C 1
ATOM 1504 O O . ARG A 1 185 ? -7.697 3.680 16.035 1.00 81.06 185 ARG A O 1
ATOM 1511 N N . GLU A 1 186 ? -6.128 3.098 17.550 1.00 86.12 186 GLU A N 1
ATOM 1512 C CA . GLU A 1 186 ? -4.979 3.335 16.664 1.00 86.12 186 GLU A CA 1
ATOM 1513 C C . GLU A 1 186 ? -5.065 2.445 15.410 1.00 86.12 186 GLU A C 1
ATOM 1515 O O . GLU A 1 186 ? -4.820 2.917 14.295 1.00 86.12 186 GLU A O 1
ATOM 1520 N N . TRP A 1 187 ? -5.481 1.181 15.570 1.00 85.50 187 TRP A N 1
ATOM 1521 C CA . TRP A 1 187 ? -5.707 0.268 14.449 1.00 85.50 187 TRP A CA 1
ATOM 1522 C C . TRP A 1 187 ? -6.846 0.737 13.542 1.00 85.50 187 TRP A C 1
ATOM 1524 O O . TRP A 1 187 ? -6.658 0.760 12.331 1.00 85.50 187 TRP A O 1
ATOM 1534 N N . ILE A 1 188 ? -8.005 1.142 14.082 1.00 84.62 188 ILE A N 1
ATOM 1535 C CA . ILE A 1 188 ? -9.164 1.595 13.287 1.00 84.62 188 ILE A CA 1
ATOM 1536 C C . ILE A 1 188 ? -8.794 2.824 12.473 1.00 84.62 188 ILE A C 1
ATOM 1538 O O . ILE A 1 188 ? -9.042 2.858 11.271 1.00 84.62 188 ILE A O 1
ATOM 1542 N N . ILE A 1 189 ? -8.173 3.820 13.103 1.00 89.00 189 ILE A N 1
ATOM 1543 C CA . ILE A 1 189 ? -7.735 5.040 12.422 1.00 89.00 189 ILE A CA 1
ATO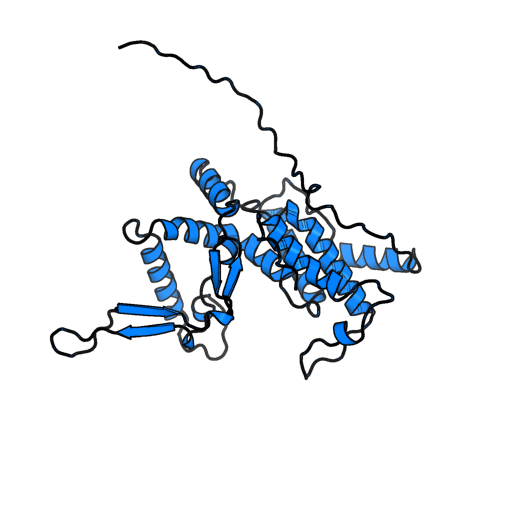M 1544 C C . ILE A 1 189 ? -6.738 4.681 11.316 1.00 89.00 189 ILE A C 1
ATOM 1546 O O . ILE A 1 189 ? -6.890 5.121 10.176 1.00 89.00 189 ILE A O 1
ATOM 1550 N N . SER A 1 190 ? -5.783 3.799 11.611 1.00 90.06 190 SER A N 1
ATOM 1551 C CA . SER A 1 190 ? -4.822 3.290 10.630 1.00 90.06 190 SER A CA 1
ATOM 1552 C C . SER A 1 190 ? -5.483 2.497 9.496 1.00 90.06 190 SER A C 1
ATOM 1554 O O . SER A 1 190 ? -5.079 2.600 8.338 1.00 90.06 190 SER A O 1
ATOM 1556 N N . HIS A 1 191 ? -6.525 1.722 9.785 1.00 88.62 191 HIS A N 1
ATOM 1557 C CA . HIS A 1 191 ? -7.282 0.960 8.799 1.00 88.62 191 HIS A CA 1
ATOM 1558 C C . HIS A 1 191 ? -8.144 1.872 7.921 1.00 88.62 191 HIS A C 1
ATOM 1560 O O . HIS A 1 191 ? -8.173 1.721 6.707 1.00 88.62 191 HIS A O 1
ATOM 1566 N N . VAL A 1 192 ? -8.834 2.849 8.490 1.00 86.94 192 VAL A N 1
ATOM 1567 C CA . VAL A 1 192 ? -9.735 3.716 7.726 1.00 86.94 192 VAL A CA 1
ATOM 1568 C C . VAL A 1 192 ? -8.936 4.729 6.911 1.00 86.94 192 VAL A C 1
ATOM 1570 O O . VAL A 1 192 ? -9.095 4.803 5.693 1.00 86.94 192 VAL A O 1
ATOM 1573 N N . TYR A 1 193 ? -8.040 5.469 7.563 1.00 89.62 193 TYR A N 1
ATOM 1574 C CA . TYR A 1 193 ? -7.333 6.589 6.941 1.00 89.62 193 TYR A CA 1
ATOM 1575 C C . TYR A 1 193 ? -6.011 6.191 6.286 1.00 89.62 193 TYR A C 1
ATOM 1577 O O . TYR A 1 193 ? -5.575 6.882 5.378 1.00 89.62 193 TYR A O 1
ATOM 1585 N N . GLY A 1 194 ? -5.428 5.046 6.657 1.00 90.50 194 GLY A N 1
ATOM 1586 C CA . GLY A 1 194 ? -4.223 4.495 6.022 1.00 90.50 194 GLY A CA 1
ATOM 1587 C C . GLY A 1 194 ? -4.479 3.723 4.718 1.00 90.50 194 GLY A C 1
ATOM 1588 O O . GLY A 1 194 ? -3.627 2.954 4.265 1.00 90.50 194 GLY A O 1
ATOM 1589 N N . ARG A 1 195 ? -5.691 3.817 4.146 1.00 88.19 195 ARG A N 1
ATOM 1590 C CA . ARG A 1 195 ? -6.084 3.065 2.941 1.00 88.19 195 ARG A CA 1
ATOM 1591 C C . ARG A 1 195 ? -5.200 3.411 1.753 1.00 88.19 195 ARG A C 1
ATOM 1593 O O . ARG A 1 195 ? -4.787 2.507 1.027 1.00 88.19 195 ARG A O 1
ATOM 1600 N N . THR A 1 196 ? -4.933 4.693 1.547 1.00 88.50 196 THR A N 1
ATOM 1601 C CA . THR A 1 196 ? -4.141 5.146 0.407 1.00 88.50 196 THR A CA 1
ATOM 1602 C C . THR A 1 196 ? -2.678 4.749 0.580 1.00 88.50 196 THR A C 1
ATOM 1604 O O . THR A 1 196 ? -2.042 4.319 -0.378 1.00 88.50 196 THR A O 1
ATOM 1607 N N . GLU A 1 197 ? -2.149 4.807 1.802 1.00 90.56 197 GLU A N 1
ATOM 1608 C CA . GLU A 1 197 ? -0.811 4.339 2.167 1.00 90.56 197 GLU A CA 1
ATOM 1609 C C . GLU A 1 197 ? -0.656 2.851 1.845 1.00 90.56 197 GLU A C 1
ATOM 1611 O O . GLU A 1 197 ? 0.302 2.471 1.178 1.00 90.56 197 GLU A O 1
ATOM 1616 N N . ARG A 1 198 ? -1.643 2.018 2.206 1.00 89.88 198 ARG A N 1
ATOM 1617 C CA . ARG A 1 198 ? -1.657 0.592 1.837 1.00 89.88 198 ARG A CA 1
ATOM 1618 C C . ARG A 1 198 ? -1.802 0.345 0.338 1.00 89.88 198 ARG A C 1
ATOM 1620 O O . ARG A 1 198 ? -1.259 -0.636 -0.164 1.00 89.88 198 ARG A O 1
ATOM 1627 N N . TRP A 1 199 ? -2.540 1.189 -0.382 1.00 89.88 199 TRP A N 1
ATOM 1628 C CA . TRP A 1 199 ? -2.626 1.080 -1.840 1.00 89.88 199 TRP A CA 1
ATOM 1629 C C . TRP A 1 199 ? -1.252 1.320 -2.470 1.00 89.88 199 TRP A C 1
ATOM 1631 O O . TRP A 1 199 ? -0.757 0.475 -3.214 1.00 89.88 199 TRP A O 1
ATOM 1641 N N . PHE A 1 200 ? -0.589 2.414 -2.106 1.00 91.94 200 PHE A N 1
ATOM 1642 C CA . PHE A 1 200 ? 0.753 2.705 -2.600 1.00 91.94 200 PHE A CA 1
ATOM 1643 C C . PHE A 1 200 ? 1.787 1.675 -2.143 1.00 91.94 200 PHE A C 1
ATOM 1645 O O . PHE A 1 200 ? 2.612 1.255 -2.949 1.00 91.94 200 PHE A O 1
ATOM 1652 N N . GLU A 1 201 ? 1.701 1.192 -0.901 1.00 91.62 201 GLU A N 1
ATOM 1653 C CA . GLU A 1 201 ? 2.461 0.032 -0.427 1.00 91.62 201 GLU A CA 1
ATOM 1654 C C . GLU A 1 201 ? 2.260 -1.170 -1.355 1.00 91.62 201 GLU A C 1
ATOM 1656 O O . GLU A 1 201 ? 3.231 -1.817 -1.736 1.00 91.62 201 GLU A O 1
ATOM 1661 N N . GLY A 1 202 ? 1.023 -1.448 -1.774 1.00 90.50 202 GLY A N 1
ATOM 1662 C CA . GLY A 1 202 ? 0.707 -2.465 -2.776 1.00 90.50 202 GLY A CA 1
ATOM 1663 C C . GLY A 1 202 ? 1.467 -2.254 -4.087 1.00 90.50 202 GLY A C 1
ATOM 1664 O O . GLY A 1 202 ? 2.071 -3.195 -4.593 1.00 90.50 202 GLY A O 1
ATOM 1665 N N . CYS A 1 203 ? 1.524 -1.020 -4.595 1.00 92.31 203 CYS A N 1
ATOM 1666 C CA . CYS A 1 203 ? 2.304 -0.685 -5.790 1.00 92.31 203 CYS A CA 1
ATOM 1667 C C . CYS A 1 203 ? 3.810 -0.923 -5.584 1.00 92.31 203 CYS A C 1
ATOM 1669 O O . CYS A 1 203 ? 4.442 -1.580 -6.407 1.00 92.31 203 CYS A O 1
ATOM 1671 N N . VAL A 1 204 ? 4.392 -0.442 -4.479 1.00 92.00 204 VAL A N 1
ATOM 1672 C CA . VAL A 1 204 ? 5.841 -0.576 -4.231 1.00 92.00 204 VAL A CA 1
ATOM 1673 C C . VAL A 1 204 ? 6.262 -1.984 -3.802 1.00 92.00 204 VAL A C 1
ATOM 1675 O O . VAL A 1 204 ? 7.434 -2.334 -3.945 1.00 92.00 204 VAL A O 1
ATOM 1678 N N . SER A 1 205 ? 5.329 -2.812 -3.316 1.00 90.00 205 SER A N 1
ATOM 1679 C CA . SER A 1 205 ? 5.544 -4.216 -2.917 1.00 90.00 205 SER A CA 1
ATOM 1680 C C . SER A 1 205 ? 5.171 -5.242 -3.999 1.00 90.00 205 SER A C 1
ATOM 1682 O O . SER A 1 205 ? 5.611 -6.393 -3.919 1.00 90.00 205 SER A O 1
ATOM 1684 N N . ALA A 1 206 ? 4.478 -4.842 -5.069 1.00 91.06 206 ALA A N 1
ATOM 1685 C CA . ALA A 1 206 ? 4.104 -5.719 -6.183 1.00 91.06 206 ALA A CA 1
ATOM 1686 C C . ALA A 1 206 ? 5.312 -6.317 -6.924 1.00 91.06 206 ALA A C 1
ATOM 1688 O O . ALA A 1 206 ? 6.353 -5.681 -7.055 1.00 91.06 206 ALA A O 1
ATOM 1689 N N . HIS A 1 207 ? 5.196 -7.542 -7.437 1.00 90.56 207 HIS A N 1
ATOM 1690 C CA . HIS A 1 207 ? 6.261 -8.147 -8.247 1.00 90.56 207 HIS A CA 1
ATOM 1691 C C . HIS A 1 207 ? 6.567 -7.284 -9.488 1.00 90.56 207 HIS A C 1
ATOM 1693 O O . HIS A 1 207 ? 5.643 -6.764 -10.113 1.00 90.56 207 HIS A O 1
ATOM 1699 N N . TRP A 1 208 ? 7.840 -7.136 -9.875 1.00 89.62 208 TRP A N 1
ATOM 1700 C CA . TRP A 1 208 ? 8.242 -6.190 -10.936 1.00 89.62 208 TRP A CA 1
ATOM 1701 C C . TRP A 1 208 ? 7.656 -6.496 -12.306 1.00 89.62 208 TRP A C 1
ATOM 1703 O O . TRP A 1 208 ? 7.421 -5.579 -13.087 1.00 89.62 208 TRP A O 1
ATOM 1713 N N . MET A 1 209 ? 7.363 -7.769 -12.575 1.00 90.12 209 MET A N 1
ATOM 1714 C CA . MET A 1 209 ? 6.660 -8.193 -13.789 1.00 90.12 209 MET A CA 1
ATOM 1715 C C . MET A 1 209 ? 5.306 -7.487 -13.977 1.00 90.12 209 MET A C 1
ATOM 1717 O O . MET A 1 209 ? 4.813 -7.384 -15.093 1.00 90.12 209 MET A O 1
ATOM 1721 N N . TYR A 1 210 ? 4.700 -6.995 -12.891 1.00 92.44 210 TYR A N 1
ATOM 1722 C CA . TYR A 1 210 ? 3.428 -6.280 -12.917 1.00 92.44 210 TYR A CA 1
ATOM 1723 C C . TYR A 1 210 ? 3.601 -4.769 -13.126 1.00 92.44 210 TYR A C 1
ATOM 1725 O O . TYR A 1 210 ? 2.662 -4.021 -12.870 1.00 92.44 210 TYR A O 1
ATOM 1733 N N . SER A 1 211 ? 4.761 -4.301 -13.604 1.00 90.94 211 SER A N 1
ATOM 1734 C CA . SER A 1 211 ? 5.053 -2.879 -13.852 1.00 90.94 211 SER A CA 1
ATOM 1735 C C . SER A 1 211 ? 3.942 -2.161 -14.623 1.00 90.94 211 SER A C 1
ATOM 1737 O O . SER A 1 211 ? 3.480 -1.109 -14.194 1.00 90.94 211 SER A O 1
ATOM 1739 N N . ARG A 1 212 ? 3.416 -2.768 -15.691 1.00 89.62 212 ARG A N 1
ATOM 1740 C CA . ARG A 1 212 ? 2.302 -2.202 -16.475 1.00 89.62 212 ARG A CA 1
ATOM 1741 C C . ARG A 1 212 ? 1.012 -2.054 -15.661 1.00 89.62 212 ARG A C 1
ATOM 1743 O O . ARG A 1 212 ? 0.333 -1.038 -15.766 1.00 89.62 212 ARG A O 1
ATOM 1750 N N . ASN A 1 213 ? 0.692 -3.035 -14.816 1.00 91.69 213 ASN A N 1
ATOM 1751 C CA . ASN A 1 213 ? -0.474 -2.962 -13.932 1.00 91.69 213 ASN A CA 1
ATOM 1752 C C . ASN A 1 213 ? -0.274 -1.896 -12.848 1.00 91.69 213 ASN A C 1
ATOM 1754 O O . ASN A 1 213 ? -1.227 -1.229 -12.456 1.00 91.69 213 ASN A O 1
ATOM 1758 N N . ILE A 1 214 ? 0.958 -1.719 -12.365 1.00 94.19 214 ILE A N 1
ATOM 1759 C CA . ILE A 1 214 ? 1.297 -0.645 -11.429 1.00 94.19 214 ILE A CA 1
ATOM 1760 C C . ILE A 1 214 ? 1.074 0.719 -12.094 1.00 94.19 214 ILE A C 1
ATOM 1762 O O . ILE A 1 214 ? 0.416 1.564 -11.499 1.00 94.19 214 ILE A O 1
ATOM 1766 N N . GLU A 1 215 ? 1.530 0.919 -13.334 1.00 92.19 215 GLU A N 1
ATOM 1767 C CA . GLU A 1 215 ? 1.286 2.159 -14.091 1.00 92.19 215 GLU A CA 1
ATOM 1768 C C . GLU A 1 215 ? -0.205 2.451 -14.283 1.00 92.19 215 GLU A C 1
ATOM 1770 O O . GLU A 1 215 ? -0.639 3.589 -14.108 1.00 92.19 215 GLU A O 1
ATOM 1775 N N . ALA A 1 216 ? -1.008 1.427 -14.582 1.00 90.56 216 ALA A N 1
ATOM 1776 C CA . ALA A 1 216 ? -2.458 1.580 -14.653 1.00 90.56 216 ALA A CA 1
ATOM 1777 C C . ALA A 1 216 ? -3.044 2.016 -13.296 1.00 90.56 216 ALA A C 1
ATOM 1779 O O . ALA A 1 216 ? -3.820 2.966 -13.234 1.00 90.56 216 ALA A O 1
ATOM 1780 N N . ASN A 1 217 ? -2.607 1.394 -12.195 1.00 90.69 217 ASN A N 1
ATOM 1781 C CA . ASN A 1 217 ? -3.033 1.772 -10.845 1.00 90.69 217 ASN A CA 1
ATOM 1782 C C . ASN A 1 217 ? -2.601 3.196 -10.452 1.00 90.69 217 ASN A C 1
ATOM 1784 O O . ASN A 1 217 ? -3.298 3.844 -9.673 1.00 90.69 217 ASN A O 1
ATOM 1788 N N . LEU A 1 218 ? -1.482 3.705 -10.980 1.00 91.88 218 LEU A N 1
ATOM 1789 C CA . LEU A 1 218 ? -1.036 5.079 -10.729 1.00 91.88 218 LEU A CA 1
ATOM 1790 C C . LEU A 1 218 ? -1.981 6.123 -11.334 1.00 91.88 218 LEU A C 1
ATOM 1792 O O . LEU A 1 218 ? -2.124 7.202 -10.764 1.00 91.88 218 LEU A O 1
ATOM 1796 N N . VAL A 1 219 ? -2.675 5.802 -12.430 1.00 92.25 219 VAL A N 1
ATOM 1797 C CA . VAL A 1 219 ? -3.719 6.675 -12.994 1.00 92.25 219 VAL A CA 1
ATOM 1798 C C . VAL A 1 219 ? -4.878 6.829 -12.013 1.00 92.25 219 VAL A C 1
ATOM 1800 O O . VAL A 1 219 ? -5.359 7.938 -11.784 1.00 92.25 219 VAL A O 1
ATOM 1803 N N . ASP A 1 220 ? -5.316 5.734 -11.396 1.00 91.31 220 ASP A N 1
ATOM 1804 C CA . ASP A 1 220 ? -6.400 5.788 -10.416 1.00 91.31 220 ASP A CA 1
ATOM 1805 C C . ASP A 1 220 ? -5.949 6.435 -9.102 1.00 91.31 220 ASP A C 1
ATOM 1807 O O . ASP A 1 220 ? -6.720 7.174 -8.484 1.00 91.31 220 ASP A O 1
ATOM 1811 N N . LEU A 1 221 ? -4.684 6.242 -8.711 1.00 89.75 221 LEU A N 1
ATOM 1812 C CA . LEU A 1 221 ? -4.096 6.952 -7.579 1.00 89.75 221 LEU A CA 1
ATOM 1813 C C . LEU A 1 221 ? -4.048 8.467 -7.825 1.00 89.75 221 LEU A C 1
ATOM 1815 O O . LEU A 1 221 ? -4.389 9.224 -6.920 1.00 89.75 221 LEU A O 1
ATOM 1819 N N . LYS A 1 222 ? -3.694 8.910 -9.041 1.00 91.56 222 LYS A N 1
ATOM 1820 C CA . LYS A 1 222 ? -3.719 10.329 -9.436 1.00 91.56 222 LYS A CA 1
ATOM 1821 C C . LYS A 1 222 ? -5.125 10.919 -9.334 1.00 91.56 222 LYS A C 1
ATOM 1823 O O . LYS A 1 222 ? -5.296 11.952 -8.701 1.00 91.56 222 LYS A O 1
ATOM 1828 N N . LYS A 1 223 ? -6.153 10.235 -9.846 1.00 91.44 223 LYS A N 1
ATOM 1829 C CA . LYS A 1 223 ? -7.547 10.704 -9.704 1.00 91.44 223 LYS A CA 1
ATOM 1830 C C . LYS A 1 223 ? -7.951 10.860 -8.236 1.00 91.44 223 LYS A C 1
ATOM 1832 O O . LYS A 1 223 ? -8.606 11.829 -7.863 1.00 91.44 223 LYS A O 1
ATOM 1837 N N . TYR A 1 224 ? -7.570 9.896 -7.396 1.00 89.38 224 TYR A N 1
ATOM 1838 C CA . TYR A 1 224 ? -7.848 9.954 -5.961 1.00 89.38 224 TYR A CA 1
ATOM 1839 C C . TYR A 1 224 ? -7.097 11.111 -5.285 1.00 89.38 224 TYR A C 1
ATOM 1841 O O . TYR A 1 224 ? -7.668 11.813 -4.452 1.00 89.38 224 TYR A O 1
ATOM 1849 N N . TRP A 1 225 ? -5.838 11.333 -5.667 1.00 89.19 225 TRP A N 1
ATOM 1850 C CA . TRP A 1 225 ? -5.018 12.457 -5.220 1.00 89.19 225 TRP A CA 1
ATOM 1851 C C . TRP A 1 225 ? -5.671 13.798 -5.543 1.00 89.19 225 TRP A C 1
ATOM 1853 O O . TRP A 1 225 ? -5.897 14.595 -4.640 1.00 89.19 225 TRP A O 1
ATOM 1863 N N . GLU A 1 226 ? -6.026 14.020 -6.806 1.00 90.00 226 GLU A N 1
ATOM 1864 C CA . GLU A 1 226 ? -6.623 15.272 -7.284 1.00 90.00 226 GLU A CA 1
ATOM 1865 C C . GLU A 1 226 ? -7.975 15.553 -6.622 1.00 90.00 226 GLU A C 1
ATOM 1867 O O . GLU A 1 226 ? -8.302 16.703 -6.339 1.00 90.00 226 GLU A O 1
ATOM 1872 N N . PHE A 1 227 ? -8.746 14.506 -6.315 1.00 88.06 227 PHE A N 1
ATOM 1873 C CA . PHE A 1 227 ? -10.008 14.652 -5.597 1.00 88.06 227 PHE A CA 1
ATOM 1874 C C . PHE A 1 227 ? -9.811 15.119 -4.147 1.00 88.06 227 PHE A C 1
ATOM 1876 O O . PHE A 1 227 ? -10.526 16.004 -3.679 1.00 88.06 227 PHE A O 1
ATOM 1883 N N . TRP A 1 228 ? -8.863 14.524 -3.416 1.00 83.88 228 TRP A N 1
ATOM 1884 C CA . TRP A 1 228 ? -8.673 14.819 -1.991 1.00 83.88 228 TRP A CA 1
ATOM 1885 C C . TRP A 1 228 ? -7.745 16.001 -1.715 1.00 83.88 228 TRP A C 1
ATOM 1887 O O . TRP A 1 228 ? -7.869 16.621 -0.659 1.00 83.88 228 TRP A O 1
ATOM 1897 N N . ARG A 1 229 ? -6.820 16.298 -2.630 1.00 82.88 229 ARG A N 1
ATOM 1898 C CA . ARG A 1 229 ? -5.798 17.347 -2.524 1.00 82.88 229 ARG A CA 1
ATOM 1899 C C . ARG A 1 229 ? -5.658 18.115 -3.841 1.00 82.88 229 ARG A C 1
ATOM 1901 O O . ARG A 1 229 ? -4.583 18.116 -4.437 1.00 82.88 229 ARG A O 1
ATOM 1908 N N . PRO A 1 230 ? -6.723 18.804 -4.293 1.00 85.88 230 PRO A N 1
ATOM 1909 C CA . PRO A 1 230 ? -6.669 19.615 -5.511 1.00 85.88 230 PRO A CA 1
ATOM 1910 C C . PRO A 1 230 ? -5.682 20.790 -5.400 1.00 85.88 230 PRO A C 1
ATOM 1912 O O . PRO A 1 230 ? -5.339 21.406 -6.402 1.00 85.88 230 PRO A O 1
ATOM 1915 N N . ASP A 1 231 ? -5.239 21.115 -4.182 1.00 85.31 231 ASP A N 1
ATOM 1916 C CA . ASP A 1 231 ? -4.260 22.154 -3.874 1.00 85.31 231 ASP A CA 1
ATOM 1917 C C . ASP A 1 231 ? -2.808 21.760 -4.187 1.00 85.31 231 ASP A C 1
ATOM 1919 O O . ASP A 1 231 ? -1.945 22.636 -4.232 1.00 85.31 231 ASP A O 1
ATOM 1923 N N . ILE A 1 232 ? -2.519 20.469 -4.386 1.00 85.50 232 ILE A N 1
ATOM 1924 C CA . ILE A 1 232 ? -1.168 19.973 -4.666 1.00 85.50 232 ILE A CA 1
ATOM 1925 C C . ILE A 1 232 ? -1.173 19.174 -5.963 1.00 85.50 232 ILE A C 1
ATOM 1927 O O . ILE A 1 232 ? -1.885 18.180 -6.091 1.00 85.50 232 ILE A O 1
ATOM 1931 N N . GLU A 1 233 ? -0.317 19.570 -6.899 1.00 89.75 233 GLU A N 1
ATOM 1932 C CA . GLU A 1 233 ? -0.123 18.854 -8.155 1.00 89.75 233 GLU A CA 1
ATOM 1933 C C . GLU A 1 233 ? 0.451 17.446 -7.926 1.00 89.75 233 GLU A C 1
ATOM 1935 O O . GLU A 1 233 ? 1.280 17.218 -7.040 1.00 89.75 233 GLU A O 1
ATOM 1940 N N . PHE A 1 234 ? 0.007 16.484 -8.735 1.00 90.00 234 PHE A N 1
ATOM 1941 C CA . PHE A 1 234 ? 0.557 15.135 -8.708 1.00 90.00 234 PHE A CA 1
ATOM 1942 C C . PHE A 1 234 ? 2.004 15.153 -9.245 1.00 90.00 234 PHE A C 1
ATOM 1944 O O . PHE A 1 234 ? 2.246 15.721 -10.307 1.00 90.00 234 PHE A O 1
ATOM 1951 N N . PRO A 1 235 ? 2.985 14.529 -8.568 1.00 89.62 235 PRO A N 1
ATOM 1952 C CA . PRO A 1 235 ? 4.404 14.863 -8.754 1.00 89.62 235 PRO A CA 1
ATOM 1953 C C . PRO A 1 235 ? 5.041 14.378 -10.069 1.00 89.62 235 PRO A C 1
ATOM 1955 O O . PRO A 1 235 ? 6.221 14.640 -10.300 1.00 89.62 235 PRO A O 1
ATOM 1958 N N . PHE A 1 236 ? 4.318 13.642 -10.918 1.00 90.62 236 PHE A N 1
ATOM 1959 C CA . PHE A 1 236 ? 4.787 13.233 -12.246 1.00 90.62 236 PHE A CA 1
ATOM 1960 C C . PHE A 1 236 ? 3.644 12.784 -13.163 1.00 90.62 236 PHE A C 1
ATOM 1962 O O . PHE A 1 236 ? 2.574 12.384 -12.716 1.00 90.62 236 PHE A O 1
ATOM 1969 N N . GLU A 1 237 ? 3.895 12.744 -14.468 1.00 91.12 237 GLU A N 1
ATOM 1970 C CA . GLU A 1 237 ? 2.898 12.280 -15.435 1.00 91.12 237 GLU A CA 1
ATOM 1971 C C . GLU A 1 237 ? 2.614 10.781 -15.339 1.00 91.12 237 GLU A C 1
ATOM 1973 O O . GLU A 1 237 ? 3.514 9.987 -15.075 1.00 91.12 237 GLU A O 1
ATOM 1978 N N . VAL A 1 238 ? 1.372 10.374 -15.610 1.00 92.69 238 VAL A N 1
ATOM 1979 C CA . VAL A 1 238 ? 0.901 8.974 -15.634 1.00 92.69 238 VAL A CA 1
ATOM 1980 C C . VAL A 1 238 ? 0.048 8.739 -16.885 1.00 92.69 238 VAL A C 1
ATOM 1982 O O . VAL A 1 238 ? -0.343 9.688 -17.552 1.00 92.69 238 VAL A O 1
ATOM 1985 N N . GLY A 1 239 ? -0.249 7.485 -17.232 1.00 90.31 239 GLY A N 1
ATOM 1986 C CA . GLY A 1 239 ? -1.181 7.179 -18.324 1.00 90.31 239 GLY A CA 1
ATOM 1987 C C . GLY A 1 239 ? -0.720 7.662 -19.708 1.00 90.31 239 GLY A C 1
ATOM 1988 O O . GLY A 1 239 ? 0.383 7.337 -20.161 1.00 90.31 239 GLY A O 1
ATOM 1989 N N . VAL A 1 240 ? -1.592 8.391 -20.414 1.00 87.88 240 VAL A N 1
ATOM 1990 C CA . VAL A 1 240 ? -1.362 8.825 -21.805 1.00 87.88 240 VAL A CA 1
ATOM 1991 C C . VAL A 1 240 ? -0.230 9.846 -21.873 1.00 87.88 240 VAL A C 1
ATOM 1993 O O . VAL A 1 240 ? 0.617 9.766 -22.762 1.00 87.88 240 VAL A O 1
ATOM 1996 N N . GLU A 1 241 ? -0.186 10.768 -20.917 1.00 87.75 241 GLU A N 1
ATOM 1997 C CA . GLU A 1 241 ? 0.820 11.820 -20.803 1.00 87.75 241 GLU A CA 1
ATOM 1998 C C . GLU A 1 241 ? 2.217 11.211 -20.638 1.00 87.75 241 GLU A C 1
ATOM 2000 O O . GLU A 1 241 ? 3.128 11.522 -21.408 1.00 87.75 241 GLU A O 1
ATOM 2005 N N . TYR A 1 242 ? 2.354 10.243 -19.726 1.00 87.56 242 TYR A N 1
ATOM 2006 C CA . TYR A 1 242 ? 3.595 9.484 -19.548 1.00 87.56 242 TYR A CA 1
ATOM 2007 C C . TYR A 1 242 ? 4.002 8.726 -20.819 1.00 87.56 242 TYR A C 1
ATOM 2009 O O . TYR A 1 242 ? 5.161 8.769 -21.236 1.00 87.56 242 TYR A O 1
ATOM 2017 N N . THR A 1 243 ? 3.046 8.061 -21.472 1.00 84.50 243 THR A N 1
ATOM 2018 C CA . THR A 1 243 ? 3.314 7.277 -22.687 1.00 84.50 243 THR A CA 1
ATOM 2019 C C . THR A 1 243 ? 3.835 8.165 -23.820 1.00 84.50 243 THR A C 1
ATOM 2021 O O . THR A 1 243 ? 4.808 7.806 -24.485 1.00 84.50 243 THR A O 1
ATOM 2024 N N . ARG A 1 244 ? 3.243 9.352 -24.008 1.00 84.12 244 ARG A N 1
ATOM 2025 C CA . ARG A 1 244 ? 3.688 10.334 -25.011 1.00 84.12 244 ARG A CA 1
ATOM 2026 C C . ARG A 1 244 ? 5.094 10.849 -24.722 1.00 84.12 244 ARG A C 1
ATOM 2028 O O . ARG A 1 244 ? 5.910 10.908 -25.638 1.00 84.12 244 ARG A O 1
ATOM 2035 N N . GLN A 1 245 ? 5.394 11.189 -23.467 1.00 81.50 245 GLN A N 1
ATOM 2036 C CA . GLN A 1 245 ? 6.734 11.632 -23.072 1.00 81.50 245 GLN A CA 1
ATOM 2037 C C . GLN A 1 245 ? 7.781 10.544 -23.313 1.00 81.50 245 GLN A C 1
ATOM 2039 O O . GLN A 1 245 ? 8.835 10.825 -23.880 1.00 81.50 245 GLN A O 1
ATOM 2044 N N . ARG A 1 246 ? 7.480 9.289 -22.953 1.00 79.06 246 ARG A N 1
ATOM 2045 C CA . ARG A 1 246 ? 8.384 8.157 -23.190 1.00 79.06 246 ARG A CA 1
ATOM 2046 C C . ARG A 1 246 ? 8.659 7.965 -24.682 1.00 79.06 246 ARG A C 1
ATOM 2048 O O . ARG A 1 246 ? 9.816 7.828 -25.061 1.00 79.06 246 ARG A O 1
ATOM 2055 N N . GLN A 1 247 ? 7.627 8.015 -25.524 1.00 78.19 247 GLN A N 1
ATOM 2056 C CA . GLN A 1 247 ? 7.785 7.926 -26.981 1.00 78.19 247 GLN A CA 1
ATOM 2057 C C . GLN A 1 247 ? 8.640 9.074 -27.529 1.00 78.19 247 GLN A C 1
ATOM 2059 O O . GLN A 1 247 ? 9.570 8.832 -28.293 1.00 78.19 247 GLN A O 1
ATOM 2064 N N . ALA A 1 248 ? 8.387 10.311 -27.092 1.00 74.62 248 ALA A N 1
ATOM 2065 C CA . ALA A 1 248 ? 9.180 11.471 -27.493 1.00 74.62 248 ALA A CA 1
ATOM 2066 C C . ALA A 1 248 ? 10.659 11.337 -27.084 1.00 74.62 248 ALA A C 1
ATOM 2068 O O . ALA A 1 248 ? 11.545 11.622 -27.888 1.00 74.62 248 ALA A O 1
ATOM 2069 N N . LEU A 1 249 ? 10.935 10.840 -25.874 1.00 70.25 249 LEU A N 1
ATOM 2070 C CA . LEU A 1 249 ? 12.293 10.589 -25.380 1.00 70.25 249 LEU A CA 1
ATOM 2071 C C . LEU A 1 249 ? 12.999 9.465 -26.148 1.00 70.25 249 LEU A C 1
ATOM 2073 O O . LEU A 1 249 ? 14.176 9.605 -26.464 1.00 70.25 249 LEU A O 1
ATOM 2077 N N . SER A 1 250 ? 12.293 8.388 -26.505 1.00 67.19 250 SER A N 1
ATOM 2078 C CA . SER A 1 250 ? 12.842 7.311 -27.343 1.00 67.19 250 SER A CA 1
ATOM 2079 C C . SER A 1 250 ? 13.163 7.764 -28.771 1.00 67.19 250 SER A C 1
ATOM 2081 O O . SER A 1 250 ? 14.055 7.201 -29.398 1.00 67.19 250 SER A O 1
ATOM 2083 N N . HIS A 1 251 ? 12.468 8.784 -29.284 1.00 60.31 251 HIS A N 1
ATOM 2084 C CA . HIS A 1 251 ? 12.788 9.405 -30.571 1.00 60.31 251 HIS A CA 1
ATOM 2085 C C . HIS A 1 251 ? 13.928 10.433 -30.483 1.00 60.31 251 HIS A C 1
ATOM 2087 O O . HIS A 1 251 ? 14.624 10.637 -31.474 1.00 60.31 251 HIS A O 1
ATOM 2093 N N . ALA A 1 252 ? 14.120 11.074 -29.325 1.00 58.59 252 ALA A N 1
ATOM 2094 C CA . ALA A 1 252 ? 15.120 12.124 -29.127 1.00 58.59 252 ALA A CA 1
ATOM 2095 C C . ALA A 1 252 ? 16.494 11.598 -28.671 1.00 58.59 252 ALA A C 1
ATOM 2097 O O . ALA A 1 252 ? 17.516 12.125 -29.101 1.00 58.59 252 ALA A O 1
ATOM 2098 N N . ASN A 1 253 ? 16.530 10.554 -27.838 1.00 49.75 253 ASN A N 1
ATOM 2099 C CA . ASN A 1 253 ? 17.754 10.016 -27.250 1.00 49.75 253 ASN A CA 1
ATOM 2100 C C . ASN A 1 253 ? 17.919 8.537 -27.613 1.00 49.75 253 ASN A C 1
ATOM 2102 O O . ASN A 1 253 ? 17.239 7.666 -27.067 1.00 49.75 253 ASN A O 1
ATOM 2106 N N . GLY A 1 254 ? 18.894 8.229 -28.468 1.00 50.56 254 GLY A N 1
ATOM 2107 C CA . GLY A 1 254 ? 19.530 6.915 -28.427 1.00 50.56 254 GLY A CA 1
ATOM 2108 C C . GLY A 1 254 ? 20.266 6.778 -27.092 1.00 50.56 254 GLY A C 1
ATOM 2109 O O . GLY A 1 254 ? 21.355 7.318 -26.965 1.00 50.56 254 GLY A O 1
ATOM 2110 N N . LEU A 1 255 ? 19.620 6.144 -26.102 1.00 45.81 255 LEU A N 1
ATOM 2111 C CA . LEU A 1 255 ? 20.149 5.656 -24.812 1.00 45.81 255 LEU A CA 1
ATOM 2112 C C . LEU A 1 255 ? 21.444 6.341 -24.318 1.00 45.81 255 LEU A C 1
ATOM 2114 O O . LEU A 1 255 ? 22.537 5.807 -24.488 1.00 45.81 255 LEU A O 1
ATOM 2118 N N . ALA A 1 256 ? 21.321 7.487 -23.648 1.00 39.66 256 ALA A N 1
ATOM 2119 C CA . ALA A 1 256 ? 22.375 8.014 -22.780 1.00 39.66 256 ALA A CA 1
ATOM 2120 C C . ALA A 1 256 ? 21.805 8.158 -21.361 1.00 39.66 256 ALA A C 1
ATOM 2122 O O . ALA A 1 256 ? 20.865 8.923 -21.145 1.00 39.66 256 ALA A O 1
ATOM 2123 N N . ASP A 1 257 ? 22.334 7.356 -20.433 1.00 50.69 257 ASP A N 1
ATOM 2124 C CA . ASP A 1 257 ? 21.910 7.248 -19.030 1.00 50.69 257 ASP A CA 1
ATOM 2125 C C . ASP A 1 257 ? 22.740 8.228 -18.174 1.00 50.69 257 ASP A C 1
ATOM 2127 O O . ASP A 1 257 ? 23.970 8.233 -18.257 1.00 50.69 257 ASP A O 1
ATOM 2131 N N . GLU A 1 258 ? 22.096 9.033 -17.321 1.00 41.16 258 GLU A N 1
ATOM 2132 C CA . GLU A 1 258 ? 22.803 9.704 -16.222 1.00 41.16 258 GLU A CA 1
ATOM 2133 C C . GLU A 1 258 ? 22.876 8.774 -14.996 1.00 41.16 258 GLU A C 1
ATOM 2135 O O . GLU A 1 258 ? 21.857 8.206 -14.580 1.00 41.16 258 GLU A O 1
ATOM 2140 N N . PRO A 1 259 ? 24.054 8.617 -14.366 1.00 36.84 259 PRO A N 1
ATOM 2141 C CA . PRO A 1 259 ? 24.189 7.824 -13.155 1.00 36.84 259 PRO A CA 1
ATOM 2142 C C . PRO A 1 259 ? 23.547 8.554 -11.969 1.00 36.84 259 PRO A C 1
ATOM 2144 O O . PRO A 1 259 ? 24.021 9.594 -11.520 1.00 36.84 259 PRO A O 1
ATOM 2147 N N . ILE A 1 260 ? 22.478 7.978 -11.418 1.00 42.25 260 ILE A N 1
ATOM 2148 C CA . ILE A 1 260 ? 21.829 8.498 -10.209 1.00 42.25 260 ILE A CA 1
ATOM 2149 C C . ILE A 1 260 ? 22.514 7.903 -8.975 1.00 42.25 260 ILE A C 1
ATOM 2151 O O . ILE A 1 260 ? 22.340 6.722 -8.655 1.00 42.25 260 ILE A O 1
ATOM 2155 N N . THR A 1 261 ? 23.257 8.737 -8.255 1.00 36.50 261 THR A N 1
ATOM 2156 C CA . THR A 1 261 ? 23.845 8.431 -6.947 1.00 36.50 261 THR A CA 1
ATOM 2157 C C . THR A 1 261 ? 22.748 8.157 -5.913 1.00 36.50 261 THR A C 1
ATOM 2159 O O . THR A 1 261 ? 21.710 8.817 -5.889 1.00 36.50 261 THR A O 1
ATOM 2162 N N . ALA A 1 262 ? 22.948 7.156 -5.052 1.00 36.00 262 ALA A N 1
ATOM 2163 C CA . ALA A 1 262 ? 22.063 6.939 -3.910 1.00 36.00 262 ALA A CA 1
ATOM 2164 C C . ALA A 1 262 ? 22.132 8.161 -2.973 1.00 36.00 262 ALA A C 1
ATOM 2166 O O . ALA A 1 262 ? 23.251 8.588 -2.684 1.00 36.00 262 ALA A O 1
ATOM 2167 N N . PRO A 1 263 ? 21.005 8.694 -2.463 1.00 36.94 263 PRO A N 1
ATOM 2168 C CA . PRO A 1 263 ? 21.080 9.653 -1.373 1.00 36.94 263 PRO A CA 1
ATOM 2169 C C . PRO A 1 263 ? 21.725 8.956 -0.177 1.00 36.94 263 PRO A C 1
ATOM 2171 O O . PRO A 1 263 ? 21.374 7.816 0.160 1.00 36.94 263 PRO A O 1
ATOM 2174 N N . ALA A 1 264 ? 22.697 9.615 0.447 1.00 36.44 264 ALA A N 1
ATOM 2175 C CA . ALA A 1 264 ? 23.286 9.093 1.669 1.00 36.44 264 ALA A CA 1
ATOM 2176 C C . ALA A 1 264 ? 22.180 8.973 2.740 1.00 36.44 264 ALA A C 1
ATOM 2178 O O . ALA A 1 264 ? 21.258 9.790 2.751 1.00 36.44 264 ALA A O 1
ATOM 2179 N N . PRO A 1 265 ? 22.253 8.018 3.688 1.00 36.06 265 PRO A N 1
ATOM 2180 C CA . PRO A 1 265 ? 21.253 7.862 4.755 1.00 36.06 265 PRO A CA 1
ATOM 2181 C C . PRO A 1 265 ? 20.973 9.129 5.596 1.00 36.06 265 PRO A C 1
ATOM 2183 O O . PRO A 1 265 ? 20.030 9.136 6.379 1.00 36.06 265 PRO A O 1
ATOM 2186 N N . GLY A 1 266 ? 21.777 10.191 5.449 1.00 35.09 266 GLY A N 1
ATOM 2187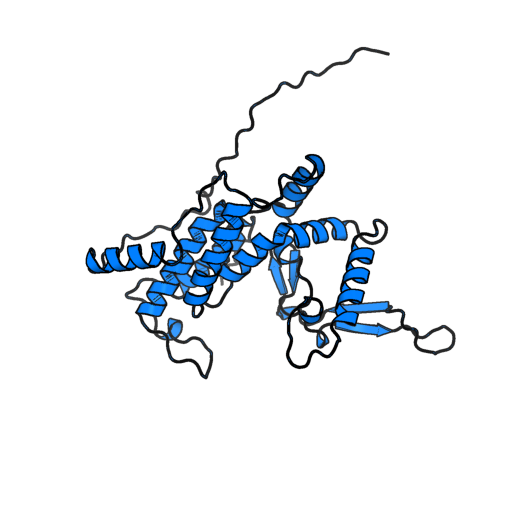 C CA . GLY A 1 266 ? 21.591 11.499 6.086 1.00 35.09 266 GLY A CA 1
ATOM 2188 C C . GLY A 1 266 ? 20.966 12.600 5.213 1.00 35.09 266 GLY A C 1
ATOM 2189 O O . GLY A 1 266 ? 20.732 13.686 5.731 1.00 35.09 266 GLY A O 1
ATOM 2190 N N . GLU A 1 267 ? 20.683 12.366 3.928 1.00 34.66 267 GLU A N 1
ATOM 2191 C CA . GLU A 1 267 ? 20.168 13.399 3.002 1.00 34.66 267 GLU A CA 1
ATOM 2192 C C . GLU A 1 267 ? 18.632 13.464 2.928 1.00 34.66 267 GLU A C 1
ATOM 2194 O O . GLU A 1 267 ? 18.072 14.346 2.282 1.00 34.66 267 GLU A O 1
ATOM 2199 N N . LEU A 1 268 ? 17.925 12.596 3.657 1.00 35.03 268 LEU A N 1
ATOM 2200 C CA . LEU A 1 268 ? 16.474 12.684 3.860 1.00 35.03 268 LEU A CA 1
ATOM 2201 C C . LEU A 1 268 ? 16.129 13.712 4.955 1.00 35.03 268 LEU A C 1
ATOM 2203 O O . LEU A 1 268 ? 15.419 13.414 5.917 1.00 35.03 268 LEU A O 1
ATOM 2207 N N . LEU A 1 269 ? 16.634 14.941 4.828 1.00 31.23 269 LEU A N 1
ATOM 2208 C CA . LEU A 1 269 ? 16.108 16.074 5.585 1.00 31.23 269 LEU A CA 1
ATOM 2209 C C . LEU A 1 269 ? 14.816 16.530 4.908 1.00 31.23 269 LEU A C 1
ATOM 2211 O O . LEU A 1 269 ? 14.818 17.320 3.968 1.00 31.23 269 LEU A O 1
ATOM 2215 N N . ILE A 1 270 ? 13.695 16.002 5.396 1.00 34.25 270 ILE A N 1
ATOM 2216 C CA . ILE A 1 270 ? 12.375 16.565 5.111 1.00 34.25 270 ILE A CA 1
ATOM 2217 C C . ILE A 1 270 ? 12.406 18.022 5.598 1.00 34.25 270 ILE A C 1
ATOM 2219 O O . ILE A 1 270 ? 12.749 18.242 6.766 1.00 34.25 270 ILE A O 1
ATOM 2223 N N . PRO A 1 271 ? 12.043 19.022 4.774 1.00 29.50 271 PRO A N 1
ATOM 2224 C CA . PRO A 1 271 ? 11.774 20.350 5.293 1.00 29.50 271 PRO A CA 1
ATOM 2225 C C . PRO A 1 271 ? 10.583 20.220 6.244 1.00 29.50 271 PRO A C 1
ATOM 2227 O O . PRO A 1 271 ? 9.439 20.043 5.826 1.00 29.50 271 PRO A O 1
ATOM 2230 N N . LEU A 1 272 ? 10.867 20.242 7.548 1.00 29.17 272 LEU A N 1
ATOM 2231 C CA . LEU A 1 272 ? 9.867 20.519 8.566 1.00 29.17 272 LEU A CA 1
ATOM 2232 C C . LEU A 1 272 ? 9.160 21.795 8.119 1.00 29.17 272 LEU A C 1
ATOM 2234 O O . LEU A 1 272 ? 9.792 22.847 8.028 1.00 29.17 272 LEU A O 1
ATOM 2238 N N . LEU A 1 273 ? 7.867 21.688 7.813 1.00 30.23 273 LEU A N 1
ATOM 2239 C CA . LEU A 1 273 ? 6.989 22.843 7.724 1.00 30.23 273 LEU A CA 1
ATOM 2240 C C . LEU A 1 273 ? 7.151 23.607 9.040 1.00 30.23 273 LEU A C 1
ATOM 2242 O O . LEU A 1 273 ? 6.646 23.193 10.084 1.00 30.23 273 LEU A O 1
ATOM 2246 N N . SER A 1 274 ? 7.918 24.691 8.992 1.00 31.94 274 SER A N 1
ATOM 2247 C CA . SER A 1 274 ? 8.060 25.657 10.063 1.00 31.94 274 SER A CA 1
ATOM 2248 C C . SER A 1 274 ? 6.736 26.400 10.194 1.00 31.94 274 SER A C 1
ATOM 2250 O O . SER A 1 274 ? 6.538 27.494 9.671 1.00 31.94 274 SER A O 1
ATOM 2252 N N . ALA A 1 275 ? 5.788 25.789 10.899 1.00 29.11 275 ALA A N 1
ATOM 2253 C CA . ALA A 1 275 ? 4.693 26.542 11.478 1.00 29.11 275 ALA A CA 1
ATOM 2254 C C . ALA A 1 275 ? 5.291 27.451 12.567 1.00 29.11 275 ALA A C 1
ATOM 2256 O O . ALA A 1 275 ? 5.827 26.987 13.571 1.00 29.11 275 ALA A O 1
ATOM 2257 N N . SER A 1 276 ? 5.264 28.747 12.262 1.00 29.48 276 SER A N 1
ATOM 2258 C CA . SER A 1 276 ? 5.818 29.894 12.988 1.00 29.48 276 SER A CA 1
ATOM 2259 C C . SER A 1 276 ? 5.477 29.961 14.493 1.00 29.48 276 SER A C 1
ATOM 2261 O O . SER A 1 276 ? 4.501 29.354 14.940 1.00 29.48 276 SER A O 1
ATOM 2263 N N . PRO A 1 277 ? 6.237 30.754 15.280 1.00 31.91 277 PRO A N 1
ATOM 2264 C CA . PRO A 1 277 ? 6.145 30.828 16.727 1.00 31.91 277 PRO A CA 1
ATOM 2265 C C . PRO A 1 277 ? 5.010 31.766 17.140 1.00 31.91 277 PRO A C 1
ATOM 2267 O O . PRO A 1 277 ? 4.979 32.932 16.750 1.00 31.91 277 PRO A O 1
ATOM 2270 N N . LEU A 1 278 ? 4.105 31.291 17.991 1.00 28.44 278 LEU A N 1
ATOM 2271 C CA . LEU A 1 278 ? 3.229 32.172 18.754 1.00 28.44 278 LEU A CA 1
ATOM 2272 C C . LEU A 1 278 ? 3.478 31.958 20.243 1.00 28.44 278 LEU A C 1
ATOM 2274 O O . LEU A 1 278 ? 3.217 30.896 20.802 1.00 28.44 278 LEU A O 1
ATOM 2278 N N . GLY A 1 279 ? 4.064 33.015 20.805 1.00 29.20 279 GLY A N 1
ATOM 2279 C CA . GLY A 1 279 ? 4.403 33.274 22.194 1.00 29.20 279 GLY A CA 1
ATOM 2280 C C . GLY A 1 279 ? 3.582 32.520 23.226 1.00 29.20 279 GLY A C 1
ATOM 2281 O O . GLY A 1 279 ? 2.379 32.713 23.379 1.00 29.20 279 GLY A O 1
ATOM 2282 N N . ILE A 1 280 ? 4.318 31.749 24.014 1.00 29.88 280 ILE A N 1
ATOM 2283 C CA . ILE A 1 280 ? 3.978 31.403 25.383 1.00 29.88 280 ILE A CA 1
ATOM 2284 C C . ILE A 1 280 ? 3.784 32.719 26.155 1.00 29.88 280 ILE A C 1
ATOM 2286 O O . ILE A 1 280 ? 4.750 33.391 26.508 1.00 29.88 280 ILE A O 1
ATOM 2290 N N . LEU A 1 281 ? 2.530 33.090 26.409 1.00 28.48 281 LEU A N 1
ATOM 2291 C CA . LEU A 1 281 ? 2.154 34.022 27.470 1.00 28.48 281 LEU A CA 1
ATOM 2292 C C . LEU A 1 281 ? 1.788 33.171 28.691 1.00 28.48 281 LEU A C 1
ATOM 2294 O O . LEU A 1 281 ? 0.675 32.670 28.826 1.00 28.48 281 LEU A O 1
ATOM 2298 N N . LEU A 1 282 ? 2.791 32.945 29.538 1.00 31.84 282 LEU A N 1
ATOM 2299 C CA . LEU A 1 282 ? 2.640 32.422 30.893 1.00 31.84 282 LEU A CA 1
ATOM 2300 C C . LEU A 1 282 ? 2.119 33.524 31.826 1.00 31.84 282 LEU A C 1
ATOM 2302 O O . LEU A 1 282 ? 2.548 34.671 31.726 1.00 31.84 282 LEU A O 1
ATOM 2306 N N . GLY A 1 283 ? 1.316 33.120 32.814 1.00 28.97 283 GLY A N 1
ATOM 2307 C CA . GLY A 1 283 ? 1.228 33.794 34.115 1.00 28.97 283 GLY A CA 1
ATOM 2308 C C . GLY A 1 283 ? -0.069 34.570 34.344 1.00 28.97 283 GLY A C 1
ATOM 2309 O O . GLY A 1 283 ? -0.179 35.728 33.975 1.00 28.97 283 GLY A O 1
ATOM 2310 N N . MET A 1 284 ? -1.105 33.922 34.878 1.00 30.77 284 MET A N 1
ATOM 2311 C CA . MET A 1 284 ? -1.395 33.863 36.324 1.00 30.77 284 MET A CA 1
ATOM 2312 C C . MET A 1 284 ? -1.947 35.173 36.913 1.00 30.77 284 MET A C 1
ATOM 2314 O O . MET A 1 284 ? -1.220 35.989 37.474 1.00 30.77 284 MET A O 1
ATOM 2318 N N . GLY A 1 285 ? -3.276 35.296 36.873 1.00 25.22 285 GLY A N 1
ATOM 2319 C CA . GLY A 1 285 ? -4.047 36.041 37.866 1.00 25.22 285 GLY A CA 1
ATOM 2320 C C . GLY A 1 285 ? -4.382 35.115 39.038 1.00 25.22 285 GLY A C 1
ATOM 2321 O O . GLY A 1 285 ? -4.882 34.012 38.834 1.00 25.22 285 GLY A O 1
ATOM 2322 N N . ARG A 1 286 ? -4.039 35.557 40.248 1.00 36.75 286 ARG A N 1
ATOM 2323 C CA . ARG A 1 286 ? -4.262 34.871 41.526 1.00 36.75 286 ARG A CA 1
ATOM 2324 C C . ARG A 1 286 ? -5.753 34.784 41.874 1.00 36.75 286 ARG A C 1
ATOM 2326 O O . ARG A 1 286 ? -6.455 35.789 41.783 1.00 36.75 286 ARG A O 1
ATOM 2333 N N . SER A 1 287 ? -6.185 33.632 42.379 1.00 42.72 287 SER A N 1
ATOM 2334 C CA . SER A 1 287 ? -7.212 33.444 43.420 1.00 42.72 287 SER A CA 1
ATOM 2335 C C . SER A 1 287 ? -6.983 32.079 44.046 1.00 42.72 287 SER A C 1
ATOM 2337 O O . SER A 1 287 ? -6.904 31.113 43.256 1.00 42.72 287 SER A O 1
#

Nearest PDB structures (foldseek):
  2pts-assembly1_A  TM=1.937E-01  e=9.233E+00  Escherichia coli